Protein AF-X1FNR3-F1 (afdb_monomer_lite)

Foldseek 3Di:
DLVVVLVCCVPVCPPPPDDDDDDPDLLSVVVVLVCCVPVVVVPDFDWDWDWDQDPVGIDIDIGGDPLLSSLDSDLLLSLLVLLVCCLPDPDLPPLVSQLCLLQSLLVNLQVVLCVVCVPPDDPVVSLCVLCVPPDPVLSVLLVCSSVVSNDPPDVVCVVDRDDSVSSNSSSVVSLVSCCVVPVPVSVVSVVSNVVSVD

Structure (mmCIF, N/CA/C/O backbone):
data_AF-X1FNR3-F1
#
_entry.id   AF-X1FNR3-F1
#
loop_
_atom_site.group_PDB
_atom_site.id
_atom_site.type_symbol
_atom_site.label_atom_id
_atom_site.label_alt_id
_atom_site.label_comp_id
_atom_site.label_asym_id
_atom_site.label_entity_id
_atom_site.label_seq_id
_atom_site.pdbx_PDB_ins_code
_atom_site.Cartn_x
_atom_site.Cartn_y
_atom_site.Cartn_z
_atom_site.occupancy
_atom_site.B_iso_or_equiv
_atom_site.auth_seq_id
_atom_site.auth_comp_id
_atom_site.auth_asym_id
_atom_site.auth_atom_id
_atom_site.pdbx_PDB_model_num
ATOM 1 N N . SER A 1 1 ? -9.013 1.818 -23.059 1.00 59.47 1 SER A N 1
ATOM 2 C CA . SER A 1 1 ? -7.710 1.935 -23.753 1.00 59.47 1 SER A CA 1
ATOM 3 C C . SER A 1 1 ? -6.810 0.734 -23.464 1.00 59.47 1 SER A C 1
ATOM 5 O O . SER A 1 1 ? -6.386 0.101 -24.417 1.00 59.47 1 SER A O 1
ATOM 7 N N . HIS A 1 2 ? -6.599 0.345 -22.200 1.00 54.62 2 HIS A N 1
ATOM 8 C CA . HIS A 1 2 ? -5.692 -0.748 -21.794 1.00 54.62 2 HIS A CA 1
ATOM 9 C C . HIS A 1 2 ? -5.973 -2.136 -22.409 1.00 54.62 2 HIS A C 1
ATOM 11 O O . HIS A 1 2 ? -5.047 -2.782 -22.888 1.00 54.62 2 HIS A O 1
ATOM 17 N N . PHE A 1 3 ? -7.238 -2.567 -22.506 1.00 62.72 3 PHE A N 1
ATOM 18 C CA . PHE A 1 3 ? -7.590 -3.863 -23.118 1.00 62.72 3 PHE A CA 1
ATOM 19 C C . PHE A 1 3 ? -7.183 -3.966 -24.598 1.00 62.72 3 PHE A C 1
ATOM 21 O O . PHE A 1 3 ? -6.759 -5.018 -25.064 1.00 62.72 3 PHE A O 1
ATOM 28 N N . LYS A 1 4 ? -7.250 -2.849 -25.337 1.00 70.12 4 LYS A N 1
ATOM 29 C CA . LYS A 1 4 ? -6.842 -2.806 -26.749 1.00 70.12 4 LYS A CA 1
ATOM 30 C C . LYS A 1 4 ? -5.330 -2.967 -26.905 1.00 70.12 4 LYS A C 1
ATOM 32 O O . LYS A 1 4 ? -4.898 -3.603 -27.853 1.00 70.12 4 LYS A O 1
ATOM 37 N N . VAL A 1 5 ? -4.546 -2.421 -25.972 1.00 68.62 5 VAL A N 1
ATOM 38 C CA . VAL A 1 5 ? -3.080 -2.552 -25.977 1.00 68.62 5 VAL A CA 1
ATOM 39 C C . VAL A 1 5 ? -2.670 -3.984 -25.639 1.00 68.62 5 VAL A C 1
ATOM 41 O O . VAL A 1 5 ? -1.835 -4.544 -26.334 1.00 68.62 5 VAL A O 1
ATOM 44 N N . TYR A 1 6 ? -3.308 -4.605 -24.643 1.00 70.12 6 TYR A N 1
ATOM 45 C CA . TYR A 1 6 ? -3.083 -6.015 -24.308 1.00 70.12 6 TYR A CA 1
ATOM 46 C C . TYR A 1 6 ? -3.409 -6.941 -25.492 1.00 70.12 6 TYR A C 1
ATOM 48 O O . TYR A 1 6 ? -2.583 -7.761 -25.885 1.00 70.12 6 TYR A O 1
ATOM 56 N N . ALA A 1 7 ? -4.582 -6.765 -26.112 1.00 73.19 7 ALA A N 1
ATOM 57 C CA . ALA A 1 7 ? -4.976 -7.541 -27.287 1.00 73.19 7 ALA A CA 1
ATOM 58 C C . ALA A 1 7 ? -4.016 -7.322 -28.468 1.00 73.19 7 ALA A C 1
ATOM 60 O O . ALA A 1 7 ? -3.618 -8.282 -29.117 1.00 73.19 7 ALA A O 1
ATOM 61 N N . PHE A 1 8 ? -3.590 -6.078 -28.704 1.00 77.12 8 PHE A N 1
ATOM 62 C CA . PHE A 1 8 ? -2.615 -5.747 -29.742 1.00 77.12 8 PHE A CA 1
ATOM 63 C C . PHE A 1 8 ? -1.258 -6.421 -29.504 1.00 77.12 8 PHE A C 1
ATOM 65 O O . PHE A 1 8 ? -0.710 -7.006 -30.432 1.00 77.12 8 PHE A O 1
ATOM 72 N N . ILE A 1 9 ? -0.740 -6.382 -28.272 1.00 75.38 9 ILE A N 1
ATOM 73 C CA . ILE A 1 9 ? 0.507 -7.058 -27.881 1.00 75.38 9 ILE A CA 1
ATOM 74 C C . ILE A 1 9 ? 0.387 -8.560 -28.157 1.00 75.38 9 ILE A C 1
ATOM 76 O O . ILE A 1 9 ? 1.214 -9.118 -28.871 1.00 75.38 9 ILE A O 1
ATOM 80 N N . ASN A 1 10 ? -0.684 -9.201 -27.686 1.00 73.00 10 ASN A N 1
ATOM 81 C CA . ASN A 1 10 ? -0.875 -10.639 -27.870 1.00 73.00 10 ASN A CA 1
ATOM 82 C C . ASN A 1 10 ? -1.160 -11.056 -29.318 1.00 73.00 10 ASN A C 1
ATOM 84 O O . ASN A 1 10 ? -0.913 -12.205 -29.671 1.00 73.00 10 ASN A O 1
ATOM 88 N N . GLU A 1 11 ? -1.713 -10.184 -30.159 1.00 76.88 11 GLU A N 1
ATOM 89 C CA . GLU A 1 11 ? -1.994 -10.514 -31.560 1.00 76.88 11 GLU A CA 1
ATOM 90 C C . GLU A 1 11 ? -0.790 -10.237 -32.464 1.00 76.88 11 GLU A C 1
ATOM 92 O O . GLU A 1 11 ? -0.471 -11.054 -33.322 1.00 76.88 11 GLU A O 1
ATOM 97 N N . LYS A 1 12 ? -0.120 -9.094 -32.283 1.00 73.62 12 LYS A N 1
ATOM 98 C CA . LYS A 1 12 ? 0.936 -8.625 -33.190 1.00 73.62 12 LYS A CA 1
ATOM 99 C C . LYS A 1 12 ? 2.342 -9.027 -32.778 1.00 73.62 12 LYS A C 1
ATOM 101 O O . LYS A 1 12 ? 3.216 -9.027 -33.634 1.00 73.62 12 LYS A O 1
ATOM 106 N N . LEU A 1 13 ? 2.572 -9.360 -31.507 1.00 72.31 13 LEU A N 1
ATOM 107 C CA . LEU A 1 13 ? 3.915 -9.671 -31.000 1.00 72.31 13 LEU A CA 1
ATOM 108 C C . LEU A 1 13 ? 4.152 -11.172 -30.791 1.00 72.31 13 LEU A C 1
ATOM 110 O O . LEU A 1 13 ? 5.204 -11.548 -30.286 1.00 72.31 13 LEU A O 1
ATOM 114 N N . LYS A 1 14 ? 3.211 -12.035 -31.208 1.00 68.81 14 LYS A N 1
ATOM 115 C CA . LYS A 1 14 ? 3.357 -13.503 -31.150 1.00 68.81 14 LYS A CA 1
ATOM 116 C C . LYS A 1 14 ? 4.547 -14.030 -31.948 1.00 68.81 14 LYS A C 1
ATOM 118 O O . LYS A 1 14 ? 5.172 -14.991 -31.514 1.00 68.81 14 LYS A O 1
ATOM 123 N N . ASP A 1 15 ? 4.849 -13.388 -33.074 1.00 74.81 15 ASP A N 1
ATOM 124 C CA . ASP A 1 15 ? 5.916 -13.803 -33.991 1.00 74.81 15 ASP A CA 1
ATOM 125 C C . ASP A 1 15 ? 7.239 -13.055 -33.738 1.00 74.81 15 ASP A C 1
ATOM 127 O O . ASP A 1 15 ? 8.217 -13.247 -34.458 1.00 74.81 15 ASP A O 1
ATOM 131 N N . CYS A 1 16 ? 7.291 -12.179 -32.729 1.00 78.44 16 CYS A N 1
ATOM 132 C CA . CYS A 1 16 ? 8.505 -11.455 -32.369 1.00 78.44 16 CYS A CA 1
ATOM 133 C C . CYS A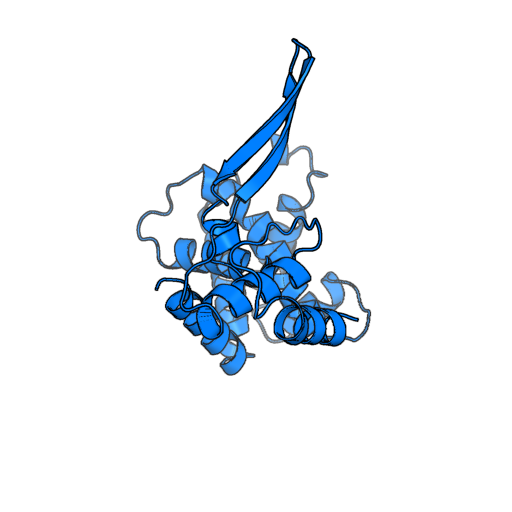 1 16 ? 9.346 -12.267 -31.376 1.00 78.44 16 CYS A C 1
ATOM 135 O O . CYS A 1 16 ? 8.865 -12.645 -30.311 1.00 78.44 16 CYS A O 1
ATOM 137 N N . GLU A 1 17 ? 10.630 -12.463 -31.682 1.00 79.88 17 GLU A N 1
ATOM 138 C CA . GLU A 1 17 ? 11.555 -13.179 -30.791 1.00 79.88 17 GLU A CA 1
ATOM 139 C C . GLU A 1 17 ? 11.924 -12.371 -29.535 1.00 79.88 17 GLU A C 1
ATOM 141 O O . GLU A 1 17 ? 12.128 -12.941 -28.463 1.00 79.88 17 GLU A O 1
ATOM 146 N N . GLN A 1 18 ? 11.992 -11.039 -29.649 1.00 83.44 18 GLN A N 1
ATOM 147 C CA . GLN A 1 18 ? 12.303 -10.134 -28.544 1.00 83.44 18 GLN A CA 1
ATOM 148 C C . GLN A 1 18 ? 11.605 -8.782 -28.734 1.00 83.44 18 GLN A C 1
ATOM 150 O O . GLN A 1 18 ? 11.526 -8.260 -29.845 1.00 83.44 18 GLN A O 1
ATOM 155 N N . PHE A 1 19 ? 11.129 -8.189 -27.639 1.00 85.00 19 PHE A N 1
ATOM 156 C CA . PHE A 1 19 ? 10.548 -6.848 -27.626 1.00 85.00 19 PHE A CA 1
ATOM 157 C C . PHE A 1 19 ? 11.028 -6.056 -26.409 1.00 85.00 19 PHE A C 1
ATOM 159 O O . PHE A 1 19 ? 11.256 -6.609 -25.334 1.00 85.00 19 PHE A O 1
ATOM 166 N N . PHE A 1 20 ? 11.135 -4.739 -26.579 1.00 89.06 20 PHE A N 1
ATOM 167 C CA . PHE A 1 20 ? 11.465 -3.793 -25.517 1.00 89.06 20 PHE A CA 1
ATOM 168 C C . PHE A 1 20 ? 10.323 -2.787 -25.392 1.00 89.06 20 PHE A C 1
ATOM 170 O O . PHE A 1 20 ? 9.961 -2.133 -26.369 1.00 89.06 20 PHE A O 1
ATOM 177 N N . ILE A 1 21 ? 9.741 -2.674 -24.197 1.00 89.06 21 ILE A N 1
ATOM 178 C CA . ILE A 1 21 ? 8.625 -1.765 -23.921 1.00 89.06 21 ILE A CA 1
ATOM 179 C C . ILE A 1 21 ? 9.067 -0.767 -22.858 1.00 89.06 21 ILE A C 1
ATOM 181 O O . ILE A 1 21 ? 9.527 -1.156 -21.787 1.00 89.06 21 ILE A O 1
ATOM 185 N N . THR A 1 22 ? 8.892 0.522 -23.141 1.00 91.50 22 THR A N 1
ATOM 186 C CA . THR A 1 22 ? 9.104 1.601 -22.175 1.00 91.50 22 THR A CA 1
ATOM 187 C C . THR A 1 22 ? 7.761 2.218 -21.798 1.00 91.50 22 THR A C 1
ATOM 189 O O . THR A 1 22 ? 6.894 2.451 -22.639 1.00 91.50 22 THR A O 1
ATOM 192 N N . THR A 1 23 ? 7.552 2.454 -20.505 1.00 90.94 23 THR A N 1
ATOM 193 C CA . THR A 1 23 ? 6.328 3.074 -19.990 1.00 90.94 23 THR A CA 1
ATOM 194 C C . THR A 1 23 ? 6.631 3.853 -18.717 1.00 90.94 23 THR A C 1
ATOM 196 O O . THR A 1 23 ? 7.463 3.442 -17.915 1.00 90.94 23 THR A O 1
ATOM 199 N N . HIS A 1 24 ? 5.932 4.970 -18.531 1.00 89.06 24 HIS A N 1
ATOM 200 C CA . HIS A 1 24 ? 5.859 5.699 -17.259 1.00 89.06 24 HIS A CA 1
ATOM 201 C C . HIS A 1 24 ? 4.517 5.459 -16.543 1.00 89.06 24 HIS A C 1
ATOM 203 O O . HIS A 1 24 ? 4.297 5.956 -15.443 1.00 89.06 24 HIS A O 1
ATOM 209 N N . ASN A 1 25 ? 3.600 4.716 -17.173 1.00 89.62 25 ASN A N 1
ATOM 210 C CA . ASN A 1 25 ? 2.310 4.344 -16.610 1.00 89.62 25 ASN A CA 1
ATOM 211 C C . ASN A 1 25 ? 2.452 3.017 -15.848 1.00 89.62 25 ASN A C 1
ATOM 213 O O . ASN A 1 25 ? 2.714 1.971 -16.453 1.00 89.62 25 ASN A O 1
ATOM 217 N N . PHE A 1 26 ? 2.267 3.080 -14.527 1.00 87.19 26 PHE A N 1
ATOM 218 C CA . PHE A 1 26 ? 2.424 1.942 -13.623 1.00 87.19 26 PHE A CA 1
ATOM 219 C C . PHE A 1 26 ? 1.321 0.883 -13.780 1.00 87.19 26 PHE A C 1
ATOM 221 O O . PHE A 1 26 ? 1.605 -0.310 -13.692 1.00 87.19 26 PHE A O 1
ATOM 228 N N . ASP A 1 27 ? 0.086 1.278 -14.099 1.00 86.25 27 ASP A N 1
ATOM 229 C CA . ASP A 1 27 ? -1.002 0.328 -14.365 1.00 86.25 27 ASP A CA 1
ATOM 230 C C . ASP A 1 27 ? -0.711 -0.489 -15.623 1.00 86.25 27 ASP A C 1
ATOM 232 O O . ASP A 1 27 ? -0.849 -1.712 -15.634 1.00 86.25 27 ASP A O 1
ATOM 236 N N . PHE A 1 28 ? -0.229 0.175 -16.676 1.00 88.56 28 PHE A N 1
ATOM 237 C CA . PHE A 1 28 ? 0.202 -0.520 -17.884 1.00 88.56 28 PHE A CA 1
ATOM 238 C C . PHE A 1 28 ? 1.404 -1.430 -17.612 1.00 88.56 28 PHE A C 1
ATOM 240 O O . PHE A 1 28 ? 1.435 -2.564 -18.081 1.00 88.56 28 PHE A O 1
ATOM 247 N N . PHE A 1 29 ? 2.357 -0.980 -16.795 1.00 89.94 29 PHE A N 1
ATOM 248 C CA . PHE A 1 29 ? 3.471 -1.813 -16.354 1.00 89.94 29 PHE A CA 1
ATOM 249 C C . PHE A 1 29 ? 3.007 -3.073 -15.601 1.00 89.94 29 PHE A C 1
ATOM 251 O O . PHE A 1 29 ? 3.498 -4.166 -15.875 1.00 89.94 29 PHE A O 1
ATOM 258 N N . ASN A 1 30 ? 2.020 -2.962 -14.706 1.00 88.44 30 ASN A N 1
ATOM 259 C CA . ASN A 1 30 ? 1.439 -4.118 -14.020 1.00 88.44 30 ASN A CA 1
ATOM 260 C C . ASN A 1 30 ? 0.801 -5.119 -14.995 1.00 88.44 30 ASN A C 1
ATOM 262 O O . ASN A 1 30 ? 0.981 -6.322 -14.822 1.00 88.44 30 ASN A O 1
ATOM 266 N N . LEU A 1 31 ? 0.135 -4.643 -16.053 1.00 87.75 31 LEU A N 1
ATOM 267 C CA . LEU A 1 31 ? -0.388 -5.521 -17.108 1.00 87.75 31 LEU A CA 1
ATOM 268 C C . LEU A 1 31 ? 0.735 -6.272 -17.838 1.00 87.75 31 LEU A C 1
ATOM 270 O O . LEU A 1 31 ? 0.589 -7.454 -18.137 1.00 87.75 31 LEU A O 1
ATOM 274 N N . LEU A 1 32 ? 1.870 -5.615 -18.097 1.00 88.06 32 LEU A N 1
ATOM 275 C CA . LEU A 1 32 ? 3.046 -6.259 -18.695 1.00 88.06 32 LEU A CA 1
ATOM 276 C C . LEU A 1 32 ? 3.678 -7.297 -17.757 1.00 88.06 32 LEU A C 1
ATOM 278 O O . LEU A 1 32 ? 4.136 -8.341 -18.223 1.00 88.06 32 LEU A O 1
ATOM 282 N N . LYS A 1 33 ? 3.673 -7.053 -16.438 1.00 87.69 33 LYS A N 1
ATOM 283 C CA . LYS A 1 33 ? 4.084 -8.059 -15.445 1.00 87.69 33 LYS A CA 1
ATOM 284 C C . LYS A 1 33 ? 3.195 -9.299 -15.501 1.00 87.69 33 LYS A C 1
ATOM 286 O O . LYS A 1 33 ? 3.712 -10.414 -15.494 1.00 87.69 33 LYS A O 1
ATOM 291 N N . ASP A 1 34 ? 1.882 -9.113 -15.605 1.00 84.94 34 ASP A N 1
ATOM 292 C CA . ASP A 1 34 ? 0.935 -10.224 -15.702 1.00 84.94 34 ASP A CA 1
ATOM 293 C C . ASP A 1 34 ? 1.106 -11.004 -17.014 1.00 84.94 34 ASP A C 1
ATOM 295 O O . ASP A 1 34 ? 1.188 -12.230 -16.978 1.00 84.94 34 ASP A O 1
ATOM 299 N N . LEU A 1 35 ? 1.280 -10.310 -18.145 1.00 83.25 35 LEU A N 1
ATOM 300 C CA . LEU A 1 35 ? 1.641 -10.924 -19.431 1.00 83.25 35 LEU A CA 1
ATOM 301 C C . LEU A 1 35 ? 2.914 -11.773 -19.317 1.00 83.25 35 LEU A C 1
ATOM 303 O O . LEU A 1 35 ? 2.946 -12.929 -19.731 1.00 83.25 35 LEU A O 1
ATOM 307 N N . SER A 1 36 ? 3.969 -11.222 -18.709 1.00 84.00 36 SER A N 1
ATOM 308 C CA . SER A 1 36 ? 5.212 -11.962 -18.470 1.00 84.00 36 SER A CA 1
ATOM 309 C C . SER A 1 36 ? 4.971 -13.237 -17.664 1.00 84.00 36 SER A C 1
ATOM 311 O O . SER A 1 36 ? 5.461 -14.309 -18.029 1.00 84.00 36 SER A O 1
ATOM 313 N N . ARG A 1 37 ? 4.176 -13.137 -16.592 1.00 81.69 37 ARG A N 1
ATOM 314 C CA . ARG A 1 37 ? 3.916 -14.242 -15.669 1.00 81.69 37 ARG A CA 1
ATOM 315 C C . ARG A 1 37 ? 3.079 -15.354 -16.295 1.00 81.69 37 ARG A C 1
ATOM 317 O O . ARG A 1 37 ? 3.438 -16.524 -16.172 1.00 81.69 37 ARG A O 1
ATOM 324 N N . TYR A 1 38 ? 1.974 -15.002 -16.946 1.00 80.94 38 TYR A N 1
ATOM 325 C CA . TYR A 1 38 ? 0.972 -15.967 -17.401 1.00 80.94 38 TYR A CA 1
ATOM 326 C C . TYR A 1 38 ? 1.141 -16.363 -18.868 1.00 80.94 38 TYR A C 1
ATOM 328 O O . TYR A 1 38 ? 1.067 -17.548 -19.187 1.00 80.94 38 TYR A O 1
ATOM 336 N N . ASP A 1 39 ? 1.410 -15.399 -19.747 1.00 78.56 39 ASP A N 1
ATOM 337 C CA . ASP A 1 39 ? 1.462 -15.622 -21.194 1.00 78.56 39 ASP A CA 1
ATOM 338 C C . ASP A 1 39 ? 2.879 -16.001 -21.660 1.00 78.56 39 ASP A C 1
ATOM 340 O O . ASP A 1 39 ? 3.050 -16.889 -22.498 1.00 78.56 39 ASP A O 1
ATOM 344 N N . PHE A 1 40 ? 3.918 -15.405 -21.059 1.00 76.81 40 PHE A N 1
ATOM 345 C CA . PHE A 1 40 ? 5.320 -15.635 -21.439 1.00 76.81 40 PHE A CA 1
ATOM 346 C C . PHE A 1 40 ? 6.105 -16.555 -20.492 1.00 76.81 40 PHE A C 1
ATOM 348 O O . PHE A 1 40 ? 7.327 -16.654 -20.612 1.00 76.81 40 PHE A O 1
ATOM 355 N N . LYS A 1 41 ? 5.433 -17.272 -19.580 1.00 77.62 41 LYS A N 1
ATOM 356 C CA . LYS A 1 41 ? 6.046 -18.262 -18.668 1.00 77.62 41 LYS A CA 1
ATOM 357 C C . LYS A 1 41 ? 7.250 -17.708 -17.881 1.00 77.62 41 LYS A C 1
ATOM 359 O O . LYS A 1 41 ? 8.282 -18.371 -17.788 1.00 77.62 41 LYS A O 1
ATOM 364 N N . ASN A 1 42 ? 7.118 -16.500 -17.331 1.00 75.81 42 ASN A N 1
ATOM 365 C CA . ASN A 1 42 ? 8.149 -15.780 -16.569 1.00 75.81 42 ASN A CA 1
ATOM 366 C C . ASN A 1 42 ? 9.423 -15.420 -17.361 1.00 75.81 42 ASN A C 1
ATOM 368 O O . ASN A 1 42 ? 10.499 -15.322 -16.780 1.00 75.81 42 ASN A O 1
ATOM 372 N N . LYS A 1 43 ? 9.335 -15.208 -18.681 1.00 76.12 43 LYS A N 1
ATOM 373 C CA . LYS A 1 43 ? 10.493 -14.822 -19.516 1.00 76.12 43 LYS A CA 1
ATOM 374 C C . LYS A 1 43 ? 10.765 -13.309 -19.611 1.00 76.12 43 LYS A C 1
ATOM 376 O O . LYS A 1 43 ? 11.575 -12.895 -20.435 1.00 76.12 43 LYS A O 1
ATOM 381 N N . GLY A 1 44 ? 10.094 -12.471 -18.822 1.00 82.25 44 GLY A N 1
ATOM 382 C CA . GLY A 1 44 ? 10.284 -11.016 -18.856 1.00 82.25 44 GLY A CA 1
ATOM 383 C C . GLY A 1 44 ? 11.322 -10.512 -17.854 1.00 82.25 44 GLY A C 1
ATOM 384 O O . GLY A 1 44 ? 11.247 -10.845 -16.674 1.00 82.25 44 GLY A O 1
ATOM 385 N N . ASN A 1 45 ? 12.221 -9.641 -18.319 1.00 89.69 45 ASN A N 1
ATOM 386 C CA . ASN A 1 45 ? 13.117 -8.853 -17.471 1.00 89.69 45 ASN A CA 1
ATOM 387 C C . ASN A 1 45 ? 12.565 -7.432 -17.316 1.00 89.69 45 ASN A C 1
ATOM 389 O O . ASN A 1 45 ? 12.089 -6.840 -18.288 1.00 89.69 45 ASN A O 1
ATOM 393 N N . PHE A 1 46 ? 12.644 -6.876 -16.107 1.00 92.19 46 PHE A N 1
ATOM 394 C CA . PHE A 1 46 ? 12.112 -5.552 -15.795 1.00 92.19 46 PHE A CA 1
ATOM 395 C C . PHE A 1 46 ? 13.212 -4.637 -15.278 1.00 92.19 46 PHE A C 1
ATOM 397 O O . PHE A 1 46 ? 13.999 -5.025 -14.417 1.00 92.19 46 PHE A O 1
ATOM 404 N N . TYR A 1 47 ? 13.205 -3.400 -15.764 1.00 93.75 47 TYR A N 1
ATOM 405 C CA . TYR A 1 47 ? 14.230 -2.409 -15.467 1.00 93.75 47 TYR A CA 1
ATOM 406 C C . TYR A 1 47 ? 13.595 -1.067 -15.112 1.00 93.75 47 TYR A C 1
ATOM 408 O O . TYR A 1 47 ? 12.509 -0.737 -15.598 1.00 93.75 47 TYR A O 1
ATOM 416 N N . LEU A 1 48 ? 14.289 -0.281 -14.292 1.00 93.25 48 LEU A N 1
ATOM 417 C CA . LEU A 1 48 ? 13.932 1.096 -13.976 1.00 93.25 48 LEU A CA 1
ATOM 418 C C . LEU A 1 48 ? 14.929 2.045 -14.642 1.00 93.25 48 LEU A C 1
ATOM 420 O O . LEU A 1 48 ? 16.140 1.919 -14.471 1.00 93.25 48 LEU A O 1
ATOM 424 N N . VAL A 1 49 ? 14.410 3.020 -15.388 1.00 92.81 49 VAL A N 1
ATOM 425 C CA . VAL A 1 49 ? 15.219 4.104 -15.952 1.00 92.81 49 VAL A CA 1
ATOM 426 C C . VAL A 1 49 ? 15.166 5.287 -14.993 1.00 92.81 49 VAL A C 1
ATOM 428 O O . VAL A 1 49 ? 14.095 5.854 -14.772 1.00 92.81 49 VAL A O 1
ATOM 431 N N . LYS A 1 50 ? 16.311 5.668 -14.421 1.00 89.75 50 LYS A N 1
ATOM 432 C CA . LYS A 1 50 ? 16.424 6.814 -13.508 1.00 89.75 50 LYS A CA 1
ATOM 433 C C . LYS A 1 50 ? 17.214 7.938 -14.153 1.00 89.75 50 LYS A C 1
ATOM 435 O O . LYS A 1 50 ? 18.268 7.713 -14.744 1.00 89.75 50 LYS A O 1
ATOM 440 N N . LYS A 1 51 ? 16.734 9.167 -13.967 1.00 89.69 51 LYS A N 1
ATOM 441 C CA . LYS A 1 51 ? 17.509 10.375 -14.244 1.00 89.69 51 LYS A CA 1
ATOM 442 C C . LYS A 1 51 ? 18.287 10.753 -12.987 1.00 89.69 51 LYS A C 1
ATOM 444 O O . LYS A 1 51 ? 17.688 10.950 -11.933 1.00 89.69 51 LYS A O 1
ATOM 449 N N . ILE A 1 52 ? 19.603 10.871 -13.106 1.00 89.00 52 ILE A N 1
ATOM 450 C CA . ILE A 1 52 ? 20.495 11.290 -12.027 1.00 89.00 52 ILE A CA 1
ATOM 451 C C . ILE A 1 52 ? 21.043 12.670 -12.373 1.00 89.00 52 ILE A C 1
ATOM 453 O O . ILE A 1 52 ? 21.566 12.903 -13.463 1.00 89.00 52 ILE A O 1
ATOM 457 N N . LYS A 1 53 ? 20.912 13.591 -11.421 1.00 90.94 53 LYS A N 1
ATOM 458 C CA . LYS A 1 53 ? 21.485 14.930 -11.489 1.00 90.94 53 LYS A CA 1
ATOM 459 C C . LYS A 1 53 ? 22.454 15.093 -10.334 1.00 90.94 53 LYS A C 1
ATOM 461 O O . LYS A 1 53 ? 22.067 14.923 -9.181 1.00 90.94 53 LYS A O 1
ATOM 466 N N . ASN A 1 54 ? 23.701 15.411 -10.642 1.00 87.44 54 ASN A N 1
ATOM 467 C CA . ASN A 1 54 ? 24.727 15.699 -9.650 1.00 87.44 54 ASN A CA 1
ATOM 468 C C . ASN A 1 54 ? 25.472 16.991 -10.019 1.00 87.44 54 ASN A C 1
ATOM 470 O O . ASN A 1 54 ? 25.172 17.639 -11.022 1.00 87.44 54 ASN A O 1
ATOM 474 N N . LEU A 1 55 ? 26.441 17.381 -9.189 1.00 84.25 55 LEU A N 1
ATOM 475 C CA . LEU A 1 55 ? 27.238 18.594 -9.405 1.00 84.25 55 LEU A CA 1
ATOM 476 C C . LEU A 1 55 ? 28.032 18.566 -10.724 1.00 84.25 55 LEU A C 1
ATOM 478 O O . LEU A 1 55 ? 28.418 19.622 -11.214 1.00 84.25 55 LEU A O 1
ATOM 482 N N . THR A 1 56 ? 28.275 17.382 -11.299 1.00 84.50 56 THR A N 1
ATOM 483 C CA . THR A 1 56 ? 29.076 17.198 -12.518 1.00 84.50 56 THR A CA 1
ATOM 484 C C . THR A 1 56 ? 28.241 17.049 -13.792 1.00 84.50 56 THR A C 1
ATOM 486 O O . THR A 1 56 ? 28.815 17.015 -14.879 1.00 84.50 56 THR A O 1
ATOM 489 N N . GLY A 1 57 ? 26.908 16.999 -13.696 1.00 88.44 57 GLY A N 1
ATOM 490 C CA . GLY A 1 57 ? 26.018 16.970 -14.854 1.00 88.44 57 GLY A CA 1
ATOM 491 C C . GLY A 1 57 ? 24.712 16.206 -14.632 1.00 88.44 57 GLY A C 1
ATOM 492 O O . GLY A 1 57 ? 24.308 15.882 -13.515 1.00 88.44 57 GLY A O 1
ATOM 493 N N . GLU A 1 58 ? 24.031 15.926 -15.741 1.00 93.25 58 GLU A N 1
ATOM 494 C CA . GLU A 1 58 ? 22.815 15.115 -15.785 1.00 93.25 58 GLU A CA 1
ATOM 495 C C . GLU A 1 58 ? 23.062 13.883 -16.658 1.00 93.25 58 GLU A C 1
ATOM 497 O O . GLU A 1 58 ? 23.505 14.004 -17.799 1.00 93.25 58 GLU A O 1
ATOM 502 N N . PHE A 1 59 ? 22.755 12.699 -16.136 1.00 91.06 59 PHE A N 1
ATOM 503 C CA . PHE A 1 59 ? 22.834 11.442 -16.877 1.00 91.06 59 PHE A CA 1
ATOM 504 C C . PHE A 1 59 ? 21.644 10.544 -16.535 1.00 91.06 59 PHE A C 1
ATOM 506 O O . PHE A 1 59 ? 20.898 10.802 -15.593 1.00 91.06 59 PHE A O 1
ATOM 513 N N . SER A 1 60 ? 21.424 9.504 -17.336 1.00 92.19 60 SER A N 1
ATOM 514 C CA . SER A 1 60 ? 20.400 8.492 -17.062 1.00 92.19 60 SER A CA 1
ATOM 515 C C . SER A 1 60 ? 21.055 7.132 -16.897 1.00 92.19 60 SER A C 1
ATOM 517 O O . SER A 1 60 ? 22.003 6.817 -17.614 1.00 92.19 60 SER A O 1
ATOM 519 N N . CYS A 1 61 ? 20.550 6.333 -15.965 1.00 91.81 61 CYS A N 1
ATOM 520 C CA . CYS A 1 61 ? 20.960 4.948 -15.792 1.00 91.81 61 CYS A CA 1
ATOM 521 C C . CYS A 1 61 ? 19.758 4.015 -15.935 1.00 91.81 61 CYS A C 1
ATOM 523 O O . CYS A 1 61 ? 18.610 4.398 -15.694 1.00 91.81 61 CYS A O 1
ATOM 525 N N . ILE A 1 62 ? 20.054 2.789 -16.349 1.00 93.50 62 ILE A N 1
ATOM 526 C CA . ILE A 1 62 ? 19.118 1.673 -16.339 1.00 93.50 62 ILE A CA 1
ATOM 527 C C . ILE A 1 62 ? 19.619 0.725 -15.260 1.00 93.50 62 ILE A C 1
ATOM 529 O O . ILE A 1 62 ? 20.783 0.330 -15.279 1.00 93.50 62 ILE A O 1
ATOM 533 N N . GLU A 1 63 ? 18.754 0.395 -14.316 1.00 93.38 63 GLU A N 1
ATOM 534 C CA . GLU A 1 63 ? 19.024 -0.569 -13.252 1.00 93.38 63 GLU A CA 1
ATOM 535 C C . GLU A 1 63 ? 17.929 -1.636 -13.231 1.00 93.38 63 GLU A C 1
ATOM 537 O O . GLU A 1 63 ? 16.850 -1.446 -13.804 1.00 93.38 63 GLU A O 1
ATOM 542 N N . ASP A 1 64 ? 18.201 -2.756 -12.564 1.00 93.75 64 ASP A N 1
ATOM 543 C CA . ASP A 1 64 ? 17.177 -3.762 -12.301 1.00 93.75 64 ASP A CA 1
ATOM 544 C C . ASP A 1 64 ? 16.012 -3.138 -11.534 1.00 93.75 64 ASP A C 1
ATOM 546 O O . ASP A 1 64 ? 16.192 -2.270 -10.673 1.00 93.75 64 ASP A O 1
ATOM 550 N N . LEU A 1 65 ? 14.793 -3.567 -11.861 1.00 91.06 65 LEU A N 1
ATOM 551 C CA . LEU A 1 65 ? 13.610 -3.042 -11.200 1.00 91.06 65 LEU A CA 1
ATOM 552 C C . LEU A 1 65 ? 13.691 -3.318 -9.685 1.00 91.06 65 LEU A C 1
ATOM 554 O O . LEU A 1 65 ? 13.826 -4.477 -9.286 1.00 91.06 65 LEU A O 1
ATOM 558 N N . PRO A 1 66 ? 13.527 -2.294 -8.828 1.00 89.50 66 PRO A N 1
ATOM 559 C CA . PRO A 1 66 ? 13.482 -2.494 -7.388 1.00 89.50 66 PRO A CA 1
ATOM 560 C C . PRO A 1 66 ? 12.455 -3.558 -6.988 1.00 89.50 66 PRO A C 1
ATOM 562 O O . PRO A 1 66 ? 11.303 -3.519 -7.433 1.00 89.50 66 PRO A O 1
ATOM 565 N N . ASN A 1 67 ? 12.841 -4.458 -6.076 1.00 86.44 67 ASN A N 1
ATOM 566 C CA . ASN A 1 67 ? 11.991 -5.563 -5.615 1.00 86.44 67 ASN A CA 1
ATOM 567 C C . ASN A 1 67 ? 10.606 -5.103 -5.147 1.00 86.44 67 ASN A C 1
ATOM 569 O O . ASN A 1 67 ? 9.623 -5.797 -5.374 1.00 86.44 67 ASN A O 1
ATOM 573 N N . VAL A 1 68 ? 10.502 -3.916 -4.544 1.00 86.06 68 VAL A N 1
ATOM 574 C CA . VAL A 1 68 ? 9.222 -3.322 -4.130 1.00 86.06 68 VAL A CA 1
ATOM 575 C C . VAL A 1 68 ? 8.265 -3.143 -5.317 1.00 86.06 68 VAL A C 1
ATOM 577 O O . VAL A 1 68 ? 7.100 -3.522 -5.224 1.00 86.06 68 VAL A O 1
ATOM 580 N N . LEU A 1 69 ? 8.748 -2.621 -6.449 1.00 85.19 69 LEU A N 1
ATOM 581 C CA . LEU A 1 69 ? 7.937 -2.388 -7.653 1.00 85.19 69 LEU A CA 1
ATOM 582 C C . LEU A 1 69 ? 7.621 -3.685 -8.404 1.00 85.19 69 LEU A C 1
ATOM 584 O O . LEU A 1 69 ? 6.605 -3.776 -9.101 1.00 85.19 69 LEU A O 1
ATOM 588 N N . LEU A 1 70 ? 8.481 -4.695 -8.263 1.00 85.12 70 LEU A N 1
ATOM 589 C CA . LEU A 1 70 ? 8.212 -6.033 -8.775 1.00 85.12 70 LEU A CA 1
ATOM 590 C C . LEU A 1 70 ? 7.085 -6.684 -7.964 1.00 85.12 70 LEU A C 1
ATOM 592 O O . LEU A 1 70 ? 6.068 -7.096 -8.527 1.00 85.12 70 LEU A O 1
ATOM 596 N N . LYS A 1 71 ? 7.260 -6.684 -6.638 1.00 84.94 71 LYS A N 1
ATOM 597 C CA . LYS A 1 71 ? 6.447 -7.380 -5.642 1.00 84.94 71 LYS A CA 1
ATOM 598 C C . LYS A 1 71 ? 5.044 -6.799 -5.501 1.00 84.94 71 LYS A C 1
ATOM 600 O O . LYS A 1 71 ? 4.077 -7.551 -5.449 1.00 84.94 71 LYS A O 1
ATOM 605 N N . TYR A 1 72 ? 4.911 -5.478 -5.429 1.00 87.25 72 TYR A N 1
ATOM 606 C CA . TYR A 1 72 ? 3.628 -4.839 -5.143 1.00 87.25 72 TYR A CA 1
ATOM 607 C C . TYR A 1 72 ? 2.994 -4.267 -6.410 1.00 87.25 72 TYR A C 1
ATOM 609 O O . TYR A 1 72 ? 3.634 -3.591 -7.214 1.00 87.25 72 TYR A O 1
ATOM 617 N N . ARG A 1 73 ? 1.701 -4.553 -6.597 1.00 83.62 73 ARG A N 1
ATOM 618 C CA . ARG A 1 73 ? 0.905 -4.044 -7.727 1.00 83.62 73 ARG A CA 1
ATOM 619 C C . ARG A 1 73 ? 0.350 -2.647 -7.499 1.00 83.62 73 ARG A C 1
ATOM 621 O O . ARG A 1 73 ? -0.032 -1.980 -8.448 1.00 83.62 73 ARG A O 1
ATOM 628 N N . SER A 1 74 ? 0.284 -2.204 -6.254 1.00 88.44 74 SER A N 1
ATOM 629 C CA . SER A 1 74 ? -0.168 -0.866 -5.916 1.00 88.44 74 SER A CA 1
ATOM 630 C C . SER A 1 74 ? 0.589 -0.368 -4.700 1.00 88.44 74 SER A C 1
ATOM 632 O O . SER A 1 74 ? 1.041 -1.155 -3.861 1.00 88.44 74 SER A O 1
ATOM 634 N N . GLU A 1 75 ? 0.680 0.949 -4.587 1.00 89.88 75 GLU A N 1
ATOM 635 C CA . GLU A 1 75 ? 1.168 1.586 -3.373 1.00 89.88 75 GLU A CA 1
ATOM 636 C C . GLU A 1 75 ? 0.324 1.187 -2.159 1.00 89.88 75 GLU A C 1
ATOM 638 O O . GLU A 1 75 ? 0.870 0.924 -1.096 1.00 89.88 75 GLU A O 1
ATOM 643 N N . TYR A 1 76 ? -0.990 1.030 -2.329 1.00 93.12 76 TYR A N 1
ATOM 644 C CA . TYR A 1 76 ? -1.887 0.585 -1.267 1.00 93.12 76 TYR A CA 1
ATOM 645 C C . TYR A 1 76 ? -1.451 -0.754 -0.643 1.00 93.12 76 TYR A C 1
ATOM 647 O O . TYR A 1 76 ? -1.361 -0.871 0.580 1.00 93.12 76 TYR A O 1
ATOM 655 N N . ASN A 1 77 ? -1.092 -1.744 -1.471 1.00 92.31 77 ASN A N 1
ATOM 656 C CA . ASN A 1 77 ? -0.571 -3.026 -0.983 1.00 92.31 77 ASN A CA 1
ATOM 657 C C . ASN A 1 77 ? 0.813 -2.884 -0.341 1.00 92.31 77 ASN A C 1
ATOM 659 O O . ASN A 1 77 ? 1.110 -3.577 0.632 1.00 92.31 77 ASN A O 1
ATOM 663 N N . TYR A 1 78 ? 1.660 -2.009 -0.885 1.00 92.81 78 TYR A N 1
ATOM 664 C CA . TYR A 1 78 ? 2.984 -1.764 -0.330 1.00 92.81 78 TYR A CA 1
ATOM 665 C C . TYR A 1 78 ? 2.902 -1.127 1.062 1.00 92.81 78 TYR A C 1
ATOM 667 O O . TYR A 1 78 ? 3.514 -1.642 1.995 1.00 92.81 78 TYR A O 1
ATOM 675 N N . LEU A 1 79 ? 2.090 -0.083 1.241 1.00 94.75 79 LEU A N 1
ATOM 676 C CA . LEU A 1 79 ? 1.898 0.565 2.540 1.00 94.75 79 LEU A CA 1
ATOM 677 C C . LEU A 1 79 ? 1.346 -0.423 3.571 1.00 94.75 79 LEU A C 1
ATOM 679 O O . LEU A 1 79 ? 1.886 -0.515 4.670 1.00 94.75 79 LEU A O 1
ATOM 683 N N . PHE A 1 80 ? 0.350 -1.236 3.197 1.00 95.69 80 PHE A N 1
ATOM 684 C CA . PHE A 1 80 ? -0.141 -2.304 4.071 1.00 95.69 80 PHE A CA 1
ATOM 685 C C . PHE A 1 80 ? 0.973 -3.276 4.479 1.00 95.69 80 PHE A C 1
ATOM 687 O O . PHE A 1 80 ? 1.049 -3.664 5.642 1.00 95.69 80 PHE A O 1
ATOM 694 N N . SER A 1 81 ? 1.864 -3.643 3.550 1.00 93.75 81 SER A N 1
ATOM 695 C CA . SER A 1 81 ? 2.985 -4.537 3.855 1.00 93.75 81 SER A CA 1
ATOM 696 C C . SER A 1 81 ? 3.934 -3.960 4.904 1.00 93.75 81 SER A C 1
ATOM 698 O O . SER A 1 81 ? 4.354 -4.692 5.793 1.00 93.75 81 SER A O 1
ATOM 700 N N . ILE A 1 82 ? 4.221 -2.654 4.845 1.00 92.94 82 ILE A N 1
ATOM 701 C CA . ILE A 1 82 ? 5.074 -1.971 5.823 1.00 92.94 82 ILE A CA 1
ATOM 702 C C . ILE A 1 82 ? 4.414 -2.013 7.204 1.00 92.94 82 ILE A C 1
ATOM 704 O O . ILE A 1 82 ? 5.052 -2.411 8.176 1.00 92.94 82 ILE A O 1
ATOM 708 N N . LEU A 1 83 ? 3.128 -1.654 7.283 1.00 93.94 83 LEU A N 1
ATOM 709 C CA . LEU A 1 83 ? 2.381 -1.657 8.544 1.00 93.94 83 LEU A CA 1
ATOM 710 C C . LEU A 1 83 ? 2.297 -3.066 9.143 1.00 93.94 83 LEU A C 1
ATOM 712 O O . LEU A 1 83 ? 2.506 -3.245 10.339 1.00 93.94 83 LEU A O 1
ATOM 716 N N . LYS A 1 84 ? 2.033 -4.076 8.308 1.00 93.25 84 LYS A N 1
ATOM 717 C CA . LYS A 1 84 ? 1.930 -5.472 8.740 1.00 93.25 84 LYS A CA 1
ATOM 718 C C . LYS A 1 84 ? 3.264 -6.006 9.259 1.00 93.25 84 LYS A C 1
ATOM 720 O O . LYS A 1 84 ? 3.290 -6.591 10.336 1.00 93.25 84 LYS A O 1
ATOM 725 N N . LEU A 1 85 ? 4.359 -5.745 8.540 1.00 90.06 85 LEU A N 1
ATOM 726 C CA . LEU A 1 85 ? 5.712 -6.107 8.971 1.00 90.06 85 LEU A CA 1
ATOM 727 C C . LEU A 1 85 ? 6.085 -5.442 10.296 1.00 90.06 85 LEU A C 1
ATOM 729 O O . LEU A 1 85 ? 6.686 -6.089 11.146 1.00 90.06 85 LEU A O 1
ATOM 733 N N . PHE A 1 86 ? 5.717 -4.175 10.486 1.00 90.12 86 PHE A N 1
ATOM 734 C CA . PHE A 1 86 ? 5.978 -3.473 11.737 1.00 90.12 86 PHE A CA 1
ATOM 735 C C . PHE A 1 86 ? 5.241 -4.109 12.925 1.00 90.12 86 PHE A C 1
ATOM 737 O O . PHE A 1 86 ? 5.857 -4.365 13.956 1.00 90.12 86 PHE A O 1
ATOM 744 N N . ILE A 1 87 ? 3.948 -4.417 12.771 1.00 89.12 87 ILE A N 1
ATOM 745 C CA . ILE A 1 87 ? 3.147 -5.052 13.830 1.00 89.12 87 ILE A CA 1
ATOM 746 C C . ILE A 1 87 ? 3.639 -6.465 14.163 1.00 89.12 87 ILE A C 1
ATOM 748 O O . ILE A 1 87 ? 3.617 -6.864 15.324 1.00 89.12 87 ILE A O 1
ATOM 752 N N . GLU A 1 88 ? 4.092 -7.220 13.162 1.00 88.44 88 GLU A N 1
ATOM 753 C CA . GLU A 1 88 ? 4.591 -8.590 13.342 1.00 88.44 88 GLU A CA 1
ATOM 754 C C . GLU A 1 88 ? 6.055 -8.651 13.806 1.00 88.44 88 GLU A C 1
ATOM 756 O O . GLU A 1 88 ? 6.527 -9.715 14.211 1.00 88.44 88 GLU A O 1
ATOM 761 N N . SER A 1 89 ? 6.784 -7.533 13.761 1.00 85.12 89 SER A N 1
ATOM 762 C CA . SER A 1 89 ? 8.171 -7.479 14.213 1.00 85.12 89 SER A CA 1
ATOM 763 C C . SER A 1 89 ? 8.256 -7.527 15.738 1.00 85.12 89 SER A C 1
ATOM 765 O O . SER A 1 89 ? 7.669 -6.706 16.445 1.00 85.12 89 SER A O 1
ATOM 767 N N . ASN A 1 90 ? 9.075 -8.449 16.250 1.00 78.62 90 ASN A N 1
ATOM 768 C CA . ASN A 1 90 ? 9.479 -8.453 17.660 1.00 78.62 90 ASN A CA 1
ATOM 769 C C . ASN A 1 90 ? 10.435 -7.297 17.984 1.00 78.62 90 ASN A C 1
ATOM 771 O O . ASN A 1 90 ? 10.529 -6.879 19.135 1.00 78.62 90 ASN A O 1
ATOM 775 N N . ASP A 1 91 ? 11.151 -6.797 16.975 1.00 77.88 91 ASP A N 1
ATOM 776 C CA . ASP A 1 91 ? 12.050 -5.660 17.106 1.00 77.88 91 ASP A CA 1
ATOM 777 C C . ASP A 1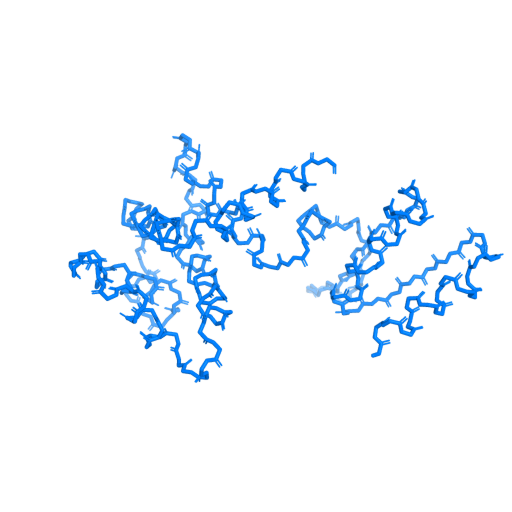 91 ? 11.384 -4.400 16.546 1.00 77.88 91 ASP A C 1
ATOM 779 O O . ASP A 1 91 ? 11.277 -4.205 15.331 1.00 77.88 91 ASP A O 1
ATOM 783 N N . LYS A 1 92 ? 10.923 -3.546 17.459 1.00 73.06 92 LYS A N 1
ATOM 784 C CA . LYS A 1 92 ? 10.317 -2.245 17.148 1.00 73.06 92 LYS A CA 1
ATOM 785 C C . LYS A 1 92 ? 11.306 -1.094 17.316 1.00 73.06 92 LYS A C 1
ATOM 787 O O . LYS A 1 92 ? 10.905 0.060 17.269 1.00 73.06 92 LYS A O 1
ATOM 792 N N . SER A 1 93 ? 12.594 -1.391 17.501 1.00 68.12 93 SER A N 1
ATOM 793 C CA . SER A 1 93 ? 13.639 -0.387 17.724 1.00 68.12 93 SER A CA 1
ATOM 794 C C . SER A 1 93 ? 14.195 0.228 16.437 1.00 68.12 93 SER A C 1
ATOM 796 O O . SER A 1 93 ? 15.052 1.108 16.499 1.00 68.12 93 SER A O 1
ATOM 798 N N . ASN A 1 94 ? 13.705 -0.184 15.259 1.00 76.38 94 ASN A N 1
ATOM 799 C CA . ASN A 1 94 ? 14.097 0.433 13.994 1.00 76.38 94 ASN A CA 1
ATOM 800 C C . ASN A 1 94 ? 13.530 1.860 13.885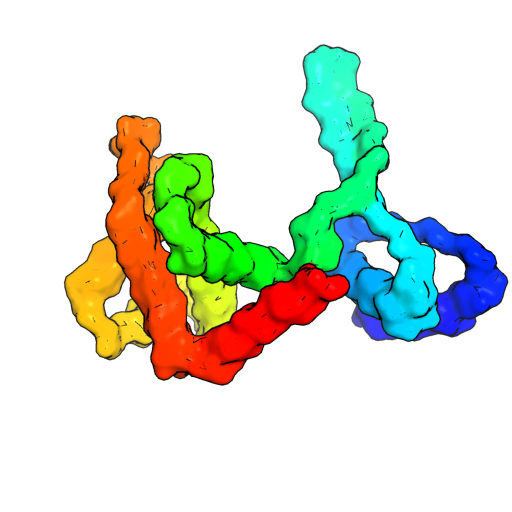 1.00 76.38 94 ASN A C 1
ATOM 802 O O . ASN A 1 94 ? 12.424 2.083 13.388 1.00 76.38 94 ASN A O 1
ATOM 806 N N . PHE A 1 95 ? 14.324 2.825 14.345 1.00 68.25 95 PHE A N 1
ATOM 807 C CA . PHE A 1 95 ? 13.981 4.245 14.382 1.00 68.25 95 PHE A CA 1
ATOM 808 C C . PHE A 1 95 ? 13.659 4.843 13.007 1.00 68.25 95 PHE A C 1
ATOM 810 O O . PHE A 1 95 ? 12.781 5.700 12.918 1.00 68.25 95 PHE A O 1
ATOM 817 N N . GLU A 1 96 ? 14.315 4.390 11.934 1.00 73.75 96 GLU A N 1
ATOM 818 C CA . GLU A 1 96 ? 14.026 4.881 10.580 1.00 73.75 96 GLU A CA 1
ATOM 819 C C . GLU A 1 96 ? 12.615 4.486 10.144 1.00 73.75 96 GLU A C 1
ATOM 821 O O . GLU A 1 96 ? 11.863 5.309 9.625 1.00 73.75 96 GLU A O 1
ATOM 826 N N . LEU A 1 97 ? 12.224 3.236 10.408 1.00 76.31 97 LEU A N 1
ATOM 827 C CA . LEU A 1 97 ? 10.879 2.766 10.106 1.00 76.31 97 LEU A CA 1
ATOM 828 C C . LEU A 1 97 ? 9.838 3.508 10.952 1.00 76.31 97 LEU A C 1
ATOM 830 O O . LEU A 1 97 ? 8.841 3.976 10.408 1.00 76.31 97 LEU A O 1
ATOM 834 N N . LEU A 1 98 ? 10.095 3.668 12.252 1.00 77.69 98 LEU A N 1
ATOM 835 C CA . LEU A 1 98 ? 9.209 4.369 13.186 1.00 77.69 98 LEU A CA 1
ATOM 836 C C . LEU A 1 98 ? 8.886 5.795 12.742 1.00 77.69 98 LEU A C 1
ATOM 838 O O . LEU A 1 98 ? 7.734 6.215 12.816 1.00 77.69 98 LEU A O 1
ATOM 842 N N . TYR A 1 99 ? 9.885 6.519 12.240 1.00 78.44 99 TYR A N 1
ATOM 843 C CA . TYR A 1 99 ? 9.701 7.881 11.748 1.00 78.44 99 TYR A CA 1
ATOM 844 C C . TYR A 1 99 ? 8.794 7.946 10.509 1.00 78.44 99 TYR A C 1
ATOM 846 O O . TYR A 1 99 ? 8.057 8.911 10.319 1.00 78.44 99 TYR A O 1
ATOM 854 N N . LEU A 1 100 ? 8.800 6.903 9.677 1.00 83.81 100 LEU A N 1
ATOM 855 C CA . LEU A 1 100 ? 7.984 6.839 8.463 1.00 83.81 100 LEU A CA 1
ATOM 856 C C . LEU A 1 100 ? 6.546 6.374 8.731 1.00 83.81 100 LEU A C 1
ATOM 858 O O . LEU A 1 100 ? 5.644 6.683 7.947 1.00 83.81 100 LEU A O 1
ATOM 862 N N . LEU A 1 101 ? 6.310 5.630 9.815 1.00 88.31 101 LEU A N 1
ATOM 863 C CA . LEU A 1 101 ? 5.027 4.975 10.081 1.00 88.31 101 LEU A CA 1
ATOM 864 C C . LEU A 1 101 ? 3.817 5.913 10.143 1.00 88.31 101 LEU A C 1
ATOM 866 O O . LEU A 1 101 ? 2.804 5.535 9.551 1.00 88.31 101 LEU A O 1
ATOM 870 N N . PRO A 1 102 ? 3.860 7.105 10.773 1.00 87.62 102 PRO A N 1
ATOM 871 C CA . PRO A 1 102 ? 2.700 7.997 10.800 1.00 87.62 102 PRO A CA 1
ATOM 872 C C . PRO A 1 102 ? 2.221 8.397 9.399 1.00 87.62 102 PRO A C 1
ATOM 874 O O . PRO A 1 102 ? 1.023 8.378 9.107 1.00 87.62 102 PRO A O 1
ATOM 877 N N . ASN A 1 103 ? 3.159 8.672 8.492 1.00 86.88 103 ASN A N 1
ATOM 878 C CA . ASN A 1 103 ? 2.846 8.974 7.099 1.00 86.88 103 ASN A CA 1
ATOM 879 C C . ASN A 1 103 ? 2.330 7.722 6.364 1.00 86.88 103 ASN A C 1
ATOM 881 O O . ASN A 1 103 ? 1.311 7.767 5.672 1.00 86.88 103 ASN A O 1
ATOM 885 N N . VAL A 1 104 ? 2.972 6.567 6.570 1.00 92.00 104 VAL A N 1
ATOM 886 C CA . VAL A 1 104 ? 2.539 5.294 5.967 1.00 92.00 104 VAL A CA 1
ATOM 887 C C . VAL A 1 104 ? 1.106 4.941 6.383 1.00 92.00 104 VAL A C 1
ATOM 889 O O . VAL A 1 104 ? 0.283 4.633 5.516 1.00 92.00 104 VAL A O 1
ATOM 892 N N . VAL A 1 105 ? 0.776 5.019 7.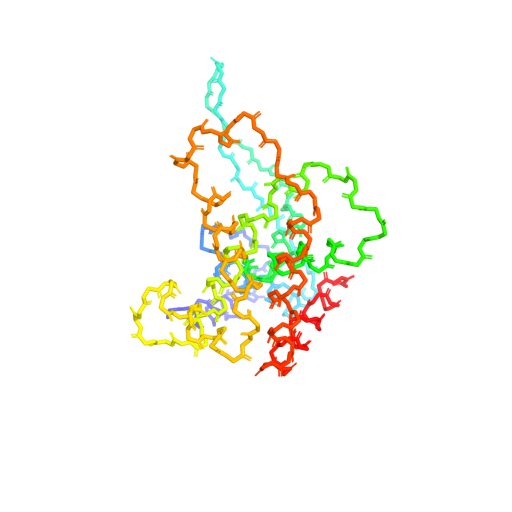678 1.00 92.81 105 VAL A N 1
ATOM 893 C CA . VAL A 1 105 ? -0.571 4.709 8.179 1.00 92.81 105 VAL A CA 1
ATOM 894 C C . VAL A 1 105 ? -1.594 5.735 7.705 1.00 92.81 105 VAL A C 1
ATOM 896 O O . VAL A 1 105 ? -2.690 5.329 7.316 1.00 92.81 105 VAL A O 1
ATOM 899 N N . ARG A 1 106 ? -1.241 7.032 7.630 1.00 91.81 106 ARG A N 1
ATOM 900 C CA . ARG A 1 106 ? -2.117 8.068 7.056 1.00 91.81 106 ARG A CA 1
ATOM 901 C C . ARG A 1 106 ? -2.504 7.714 5.630 1.00 91.81 106 ARG A C 1
ATOM 903 O O . ARG A 1 106 ? -3.690 7.585 5.339 1.00 91.81 106 ARG A O 1
ATOM 910 N N . ARG A 1 107 ? -1.514 7.515 4.757 1.00 93.19 107 ARG A N 1
ATOM 911 C CA . ARG A 1 107 ? -1.739 7.271 3.325 1.00 93.19 107 ARG A CA 1
ATOM 912 C C . ARG A 1 107 ? -2.489 5.965 3.081 1.00 93.19 107 ARG A C 1
ATOM 914 O O . ARG A 1 107 ? -3.391 5.922 2.245 1.00 93.19 107 ARG A O 1
ATOM 921 N N . PHE A 1 108 ? -2.168 4.914 3.837 1.00 95.94 108 PHE A N 1
ATOM 922 C CA . PHE A 1 108 ? -2.900 3.649 3.775 1.00 95.94 108 PHE A CA 1
ATOM 923 C C . PHE A 1 108 ? -4.366 3.822 4.188 1.00 95.94 108 PHE A C 1
ATOM 925 O O . PHE A 1 108 ? -5.270 3.389 3.468 1.00 95.94 108 PHE A O 1
ATOM 932 N N . PHE A 1 109 ? -4.608 4.462 5.334 1.00 95.12 109 PHE A N 1
ATOM 933 C CA . PHE A 1 109 ? -5.953 4.629 5.871 1.00 95.12 109 PHE A CA 1
ATOM 934 C C . PHE A 1 109 ? -6.798 5.552 4.993 1.00 95.12 109 PHE A C 1
ATOM 936 O O . PHE A 1 109 ? -7.968 5.274 4.744 1.00 95.12 109 PHE A O 1
ATOM 943 N N . GLU A 1 110 ? -6.196 6.607 4.454 1.00 93.62 110 GLU A N 1
ATOM 944 C CA . GLU A 1 110 ? -6.826 7.500 3.494 1.00 93.62 110 GLU A CA 1
ATOM 945 C C . GLU A 1 110 ? -7.263 6.753 2.231 1.00 93.62 110 GLU A C 1
ATOM 947 O O . GLU A 1 110 ? -8.442 6.806 1.874 1.00 93.62 110 GLU A O 1
ATOM 952 N N . ALA A 1 111 ? -6.364 5.983 1.610 1.00 94.75 111 ALA A N 1
ATOM 953 C CA . ALA A 1 111 ? -6.693 5.164 0.445 1.00 94.75 111 ALA A CA 1
ATOM 954 C C . ALA A 1 111 ? -7.833 4.172 0.737 1.00 94.75 111 ALA A C 1
ATOM 956 O O . ALA A 1 111 ? -8.790 4.081 -0.036 1.00 94.75 111 ALA A O 1
ATOM 957 N N . TYR A 1 112 ? -7.777 3.481 1.882 1.00 96.88 112 TYR A N 1
ATOM 958 C CA . TYR A 1 112 ? -8.844 2.581 2.323 1.00 96.88 112 TYR A CA 1
ATOM 959 C C . TYR A 1 112 ? -10.190 3.310 2.457 1.00 96.88 112 TYR A C 1
ATOM 961 O O . TYR A 1 112 ? -11.197 2.862 1.910 1.00 96.88 112 TYR A O 1
ATOM 969 N N . LEU A 1 113 ? -10.218 4.460 3.136 1.00 95.69 113 LEU A N 1
ATOM 970 C CA . LEU A 1 113 ? -11.443 5.230 3.345 1.00 95.69 113 LEU A CA 1
ATOM 971 C C . LEU A 1 113 ? -12.012 5.801 2.045 1.00 95.69 113 LEU A C 1
ATOM 973 O O . LEU A 1 113 ? -13.233 5.865 1.907 1.00 95.69 113 LEU A O 1
ATOM 977 N N . PHE A 1 114 ? -11.168 6.210 1.096 1.00 94.12 114 PHE A N 1
ATOM 978 C CA . PHE A 1 114 ? -11.627 6.677 -0.214 1.00 94.12 114 PHE A CA 1
ATOM 979 C C . PHE A 1 114 ? -12.311 5.576 -1.018 1.00 94.12 114 PHE A C 1
ATOM 981 O O . PHE A 1 114 ? -13.336 5.839 -1.646 1.00 94.12 114 PHE A O 1
ATOM 988 N N . ILE A 1 115 ? -11.787 4.351 -0.954 1.00 93.75 115 ILE A N 1
ATOM 989 C CA . ILE A 1 115 ? -12.420 3.185 -1.577 1.00 93.75 115 ILE A CA 1
ATOM 990 C C . ILE A 1 115 ? -13.718 2.828 -0.839 1.00 93.75 115 ILE A C 1
ATOM 992 O O . ILE A 1 115 ? -14.750 2.611 -1.471 1.00 93.75 115 ILE A O 1
ATOM 996 N N . LYS A 1 116 ? -13.690 2.803 0.500 1.00 95.50 116 LYS A N 1
ATOM 997 C CA . LYS A 1 116 ? -14.833 2.403 1.335 1.00 95.50 116 LYS A CA 1
ATOM 998 C C . LYS A 1 116 ? -16.005 3.382 1.256 1.00 95.50 116 LYS A C 1
ATOM 1000 O O . LYS A 1 116 ? -17.161 2.966 1.276 1.00 95.50 116 LYS A O 1
ATOM 1005 N N . TYR A 1 117 ? -15.710 4.676 1.177 1.00 95.75 117 TYR A N 1
ATOM 1006 C CA . TYR A 1 117 ? -16.694 5.750 1.111 1.00 95.75 117 TYR A CA 1
ATOM 1007 C C . TYR A 1 117 ? -16.464 6.580 -0.155 1.00 95.75 117 TYR A C 1
ATOM 1009 O O . TYR A 1 117 ? -15.844 7.640 -0.082 1.00 95.75 117 TYR A O 1
ATOM 1017 N N . PRO A 1 118 ? -16.988 6.180 -1.322 1.00 93.62 118 PRO A N 1
ATOM 1018 C CA . PRO A 1 118 ? -16.832 6.931 -2.569 1.00 93.62 118 PRO A CA 1
ATOM 1019 C C . PRO A 1 118 ? -17.781 8.149 -2.645 1.00 93.62 118 PRO A C 1
ATOM 1021 O O . PRO A 1 118 ? -18.370 8.437 -3.680 1.00 93.62 118 PRO A O 1
ATOM 1024 N N . ASP A 1 119 ? -17.962 8.871 -1.535 1.00 93.62 119 ASP A N 1
ATOM 1025 C CA . ASP A 1 119 ? -18.938 9.959 -1.372 1.00 93.62 119 ASP A CA 1
ATOM 1026 C C . ASP A 1 119 ? -18.355 11.370 -1.585 1.00 93.62 119 ASP A C 1
ATOM 1028 O O . ASP A 1 119 ? -19.000 12.367 -1.265 1.00 93.62 119 ASP A O 1
ATOM 1032 N N . GLY A 1 120 ? -17.114 11.470 -2.076 1.00 91.12 120 GLY A N 1
ATOM 1033 C CA . GLY A 1 120 ? -16.433 12.744 -2.351 1.00 91.12 120 GLY A CA 1
ATOM 1034 C C . GLY A 1 120 ? -16.052 13.578 -1.117 1.00 91.12 120 GLY A C 1
ATOM 1035 O O . GLY A 1 120 ? -15.460 14.645 -1.265 1.00 91.12 120 GLY A O 1
ATOM 1036 N N . LYS A 1 121 ? -16.355 13.120 0.107 1.00 92.19 121 LYS A N 1
ATOM 1037 C CA . LYS A 1 121 ? -15.979 13.843 1.335 1.00 92.19 121 LYS A CA 1
ATOM 1038 C C . LYS A 1 121 ? -14.469 13.806 1.581 1.00 92.19 121 LYS A C 1
ATOM 1040 O O . LYS A 1 121 ? -13.768 12.952 1.047 1.00 92.19 121 LYS A O 1
ATOM 1045 N N . LYS A 1 122 ? -13.974 14.712 2.429 1.00 89.56 122 LYS A N 1
ATOM 1046 C CA . LYS A 1 122 ? -12.568 14.753 2.871 1.00 89.56 122 LYS A CA 1
ATOM 1047 C C . LYS A 1 122 ? -12.241 13.631 3.864 1.00 89.56 122 LYS A C 1
ATOM 1049 O O . LYS A 1 122 ? -13.147 13.112 4.524 1.00 89.56 122 LYS A O 1
ATOM 1054 N N . PHE A 1 123 ? -10.949 13.326 4.005 1.00 88.31 123 PHE A N 1
ATOM 1055 C CA . PHE A 1 123 ? -10.421 12.322 4.933 1.00 88.31 123 PHE A CA 1
ATOM 1056 C C . PHE A 1 123 ? -11.006 12.452 6.347 1.00 88.31 123 PHE A C 1
ATOM 1058 O O . PHE A 1 123 ? -11.606 11.496 6.828 1.00 88.31 123 PHE A O 1
ATOM 1065 N N . ASP A 1 124 ? -10.947 13.634 6.971 1.00 86.88 124 ASP A N 1
ATOM 1066 C CA . ASP A 1 124 ? -11.370 13.822 8.372 1.00 86.88 124 ASP A CA 1
ATOM 1067 C C . ASP A 1 124 ? -12.811 13.390 8.630 1.00 86.88 124 ASP A C 1
ATOM 1069 O O . ASP A 1 124 ? -13.134 12.816 9.671 1.00 86.88 124 ASP A O 1
ATOM 1073 N N . ILE A 1 125 ? -13.700 13.662 7.672 1.00 89.69 125 ILE A N 1
ATOM 1074 C CA . ILE A 1 125 ? -15.118 13.322 7.786 1.00 89.69 125 ILE A CA 1
ATOM 1075 C C . ILE A 1 125 ? -15.298 11.810 7.651 1.00 89.69 125 ILE A C 1
ATOM 1077 O O . ILE A 1 125 ? -16.037 11.209 8.434 1.00 89.69 125 ILE A O 1
ATOM 1081 N N . LYS A 1 126 ? -14.601 11.178 6.700 1.00 92.62 126 LYS A N 1
ATOM 1082 C CA . LYS A 1 126 ? -14.635 9.720 6.527 1.00 92.62 126 LYS A CA 1
ATOM 1083 C C . LYS A 1 126 ? -14.043 9.009 7.740 1.00 92.62 126 LYS A C 1
ATOM 1085 O O . LYS A 1 126 ? -14.670 8.094 8.260 1.00 92.62 126 LYS A O 1
ATOM 1090 N N . ALA A 1 127 ? -12.900 9.470 8.240 1.00 91.06 127 ALA A N 1
ATOM 1091 C CA . ALA A 1 127 ? -12.220 8.901 9.395 1.00 91.06 127 ALA A CA 1
ATOM 1092 C C . ALA A 1 127 ? -13.077 9.024 10.662 1.00 91.06 127 ALA A C 1
ATOM 1094 O O . ALA A 1 127 ? -13.292 8.041 11.371 1.00 91.06 127 ALA A O 1
ATOM 1095 N N . LYS A 1 128 ? -13.680 10.198 10.906 1.00 89.31 128 LYS A N 1
ATOM 1096 C CA . LYS A 1 128 ? -14.632 10.385 12.013 1.00 89.31 128 LYS A CA 1
ATOM 1097 C C . LYS A 1 128 ? -15.846 9.467 11.897 1.00 89.31 128 LYS A C 1
ATOM 1099 O O . LYS A 1 128 ? -16.300 8.973 12.929 1.00 89.31 128 LYS A O 1
ATOM 1104 N N . THR A 1 129 ? -16.344 9.251 10.679 1.00 91.38 129 THR A N 1
ATOM 1105 C CA . THR A 1 129 ? -17.480 8.364 10.390 1.00 91.38 129 THR A CA 1
ATOM 1106 C C . THR A 1 129 ? -17.119 6.899 10.624 1.00 91.38 129 THR A C 1
ATOM 1108 O O . THR A 1 129 ? -17.859 6.183 11.294 1.00 91.38 129 THR A O 1
ATOM 1111 N N . PHE A 1 130 ? -15.965 6.462 10.122 1.00 93.12 130 PHE A N 1
ATOM 1112 C CA . PHE A 1 130 ? -15.471 5.097 10.269 1.00 93.12 130 PHE A CA 1
ATOM 1113 C C . PHE A 1 130 ? -15.207 4.753 11.739 1.00 93.12 130 PHE A C 1
ATOM 1115 O O . PHE A 1 130 ? -15.630 3.707 12.221 1.00 93.12 130 PHE A O 1
ATOM 1122 N N . LEU A 1 131 ? -14.604 5.679 12.486 1.00 90.88 131 LEU A N 1
ATOM 1123 C CA . LEU A 1 131 ? -14.258 5.536 13.903 1.00 90.88 131 LEU A CA 1
ATOM 1124 C C . LEU A 1 131 ? -15.379 6.017 14.847 1.00 90.88 131 LEU A C 1
ATOM 1126 O O . LEU A 1 131 ? -15.112 6.492 15.947 1.00 90.88 131 LEU A O 1
ATOM 1130 N N . LYS A 1 132 ? -16.646 6.054 14.421 1.00 86.56 132 LYS A N 1
ATOM 1131 C CA . LYS A 1 132 ? -17.727 6.615 15.260 1.00 86.56 132 LYS A CA 1
ATOM 1132 C C . LYS A 1 132 ? -18.043 5.758 16.499 1.00 86.56 132 LYS A C 1
ATOM 1134 O O . LYS A 1 132 ? -18.273 6.322 17.559 1.00 86.56 132 LYS A O 1
ATOM 1139 N N . ASP A 1 133 ? -17.978 4.433 16.365 1.00 84.31 133 ASP A N 1
ATOM 1140 C CA . ASP A 1 133 ? -18.340 3.467 17.420 1.00 84.31 133 ASP A CA 1
ATOM 1141 C C . ASP A 1 133 ? -17.122 2.952 18.212 1.00 84.31 133 ASP A C 1
ATOM 1143 O O . ASP A 1 133 ? -17.212 1.962 18.929 1.00 84.31 133 ASP A O 1
ATOM 1147 N N . THR A 1 134 ? -15.957 3.582 18.046 1.00 83.94 134 THR A N 1
ATOM 1148 C CA . THR A 1 134 ? -14.721 3.224 18.757 1.00 83.94 134 THR A CA 1
ATOM 1149 C C . THR A 1 134 ? -14.523 4.121 19.980 1.00 83.94 134 THR A C 1
ATOM 1151 O O . THR A 1 134 ? -15.085 5.215 20.044 1.00 83.94 134 THR A O 1
ATOM 1154 N N . ASN A 1 135 ? -13.673 3.715 20.929 1.00 77.31 135 ASN A N 1
ATOM 1155 C CA . ASN A 1 135 ? -13.363 4.525 22.112 1.00 77.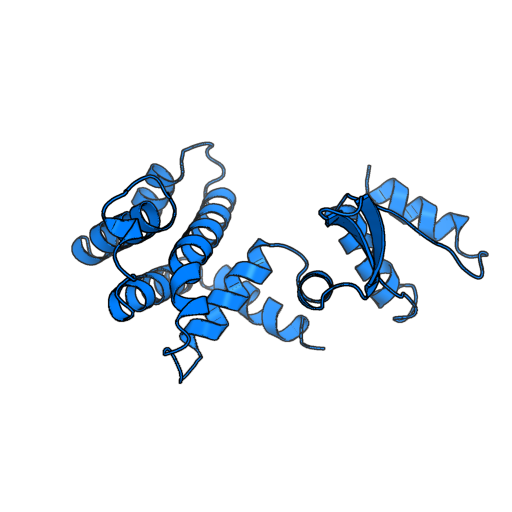31 135 ASN A CA 1
ATOM 1156 C C . ASN A 1 135 ? -12.913 5.957 21.727 1.00 77.31 135 ASN A C 1
ATOM 1158 O O . ASN A 1 135 ? -11.982 6.138 20.937 1.00 77.31 135 ASN A O 1
ATOM 1162 N N . ILE A 1 136 ? -13.590 6.970 22.287 1.00 67.44 136 ILE A N 1
ATOM 1163 C CA . ILE A 1 136 ? -13.422 8.396 21.953 1.00 67.44 136 ILE A CA 1
ATOM 1164 C C . ILE A 1 136 ? -11.995 8.884 22.238 1.00 67.44 136 ILE A C 1
ATOM 1166 O O . ILE A 1 136 ? -11.446 9.630 21.425 1.00 67.44 136 ILE A O 1
ATOM 1170 N N . SER A 1 137 ? -11.390 8.443 23.348 1.00 69.12 137 SER A N 1
ATOM 1171 C CA . SER A 1 137 ? -10.039 8.861 23.753 1.00 69.12 137 SER A CA 1
ATOM 1172 C C . SER A 1 137 ? -8.986 8.386 22.744 1.00 69.12 137 SER A C 1
ATOM 1174 O O . SER A 1 137 ? -8.199 9.179 22.228 1.00 69.12 137 SER A O 1
ATOM 1176 N N . ASN A 1 138 ? -9.057 7.109 22.353 1.00 70.62 138 ASN A N 1
ATOM 1177 C CA . ASN A 1 138 ? -8.139 6.521 21.374 1.00 70.62 138 ASN A CA 1
ATOM 1178 C C . ASN A 1 138 ? -8.301 7.181 19.999 1.00 70.62 138 ASN A C 1
ATOM 1180 O O . ASN A 1 138 ? -7.318 7.533 19.357 1.00 70.62 138 ASN A O 1
ATOM 1184 N N . LYS A 1 139 ? -9.542 7.437 19.568 1.00 75.50 139 LYS A N 1
ATOM 1185 C CA . LYS A 1 139 ? -9.831 8.083 18.281 1.00 75.50 139 LYS A CA 1
ATOM 1186 C C . LYS A 1 139 ? -9.186 9.463 18.144 1.00 75.50 139 LYS A C 1
ATOM 1188 O O . LYS A 1 139 ? -8.622 9.760 17.094 1.00 75.50 139 LYS A O 1
ATOM 1193 N N . GLN A 1 140 ? -9.339 10.329 19.147 1.00 73.12 140 GLN A N 1
ATOM 1194 C CA . GLN A 1 140 ? -8.851 11.708 19.061 1.00 73.12 140 GLN A CA 1
ATOM 1195 C C . GLN A 1 140 ? -7.326 11.756 19.049 1.00 73.12 140 GLN A C 1
ATOM 1197 O O . GLN A 1 140 ? -6.762 12.432 18.193 1.00 73.12 140 GLN A O 1
ATOM 1202 N N . ASN A 1 141 ? -6.678 10.988 19.926 1.00 73.69 141 ASN A N 1
ATOM 1203 C CA . ASN A 1 141 ? -5.220 10.934 19.999 1.00 73.69 141 ASN A CA 1
ATOM 1204 C C . ASN A 1 141 ? -4.612 10.358 18.717 1.00 73.69 141 ASN A C 1
ATOM 1206 O O . ASN A 1 141 ? -3.651 10.911 18.200 1.00 73.69 141 ASN A O 1
ATOM 1210 N N . ILE A 1 142 ? -5.212 9.310 18.151 1.00 77.00 142 ILE A N 1
ATOM 1211 C CA . ILE A 1 142 ? -4.693 8.655 16.945 1.00 77.00 142 ILE A CA 1
ATOM 1212 C C . ILE A 1 142 ? -4.883 9.524 15.707 1.00 77.00 142 ILE A C 1
ATOM 1214 O O . ILE A 1 142 ? -3.952 9.676 14.925 1.00 77.00 142 ILE A O 1
ATOM 1218 N N . LEU A 1 143 ? -6.062 10.128 15.518 1.00 78.81 143 LEU A N 1
ATOM 1219 C CA . LEU A 1 143 ? -6.262 11.033 14.384 1.00 78.81 143 LEU A CA 1
ATOM 1220 C C . LEU A 1 143 ? -5.350 12.251 14.482 1.00 78.81 143 LEU A C 1
ATOM 1222 O O . LEU A 1 143 ? -4.793 12.644 13.467 1.00 78.81 143 LEU A O 1
ATOM 1226 N N . LYS A 1 144 ? -5.170 12.797 15.688 1.00 79.00 144 LYS A N 1
ATOM 1227 C CA . LYS A 1 144 ? -4.255 13.909 15.938 1.00 79.00 144 LYS A CA 1
ATOM 1228 C C . LYS A 1 144 ? -2.809 13.517 15.630 1.00 79.00 144 LYS A C 1
ATOM 1230 O O . LYS A 1 144 ? -2.180 14.200 14.840 1.00 79.00 144 LYS A O 1
ATOM 1235 N N . LEU A 1 145 ? -2.332 12.381 16.142 1.00 78.62 145 LEU A N 1
ATOM 1236 C CA . LEU A 1 145 ? -0.990 11.863 15.864 1.00 78.62 145 LEU A CA 1
ATOM 1237 C C . LEU A 1 145 ? -0.763 11.667 14.361 1.00 78.62 145 LEU A C 1
ATOM 1239 O O . LEU A 1 145 ? 0.230 12.127 13.808 1.00 78.62 145 LEU A O 1
ATOM 1243 N N . ILE A 1 146 ? -1.694 11.010 13.672 1.00 77.25 146 ILE A N 1
ATOM 1244 C CA . ILE A 1 146 ? -1.562 10.763 12.235 1.00 77.25 146 ILE A CA 1
ATOM 1245 C C . ILE A 1 146 ? -1.531 12.089 11.463 1.00 77.25 146 ILE A C 1
ATOM 1247 O O . ILE A 1 146 ? -0.753 12.217 10.525 1.00 77.25 146 ILE A O 1
ATOM 1251 N N . ASP A 1 147 ? -2.355 13.070 11.829 1.00 77.31 147 ASP A N 1
ATOM 1252 C CA . ASP A 1 147 ? -2.387 14.380 11.170 1.00 77.31 147 ASP A CA 1
ATOM 1253 C C . ASP A 1 147 ? -1.108 15.191 11.448 1.00 77.31 147 ASP A C 1
ATOM 1255 O O . ASP A 1 147 ? -0.463 15.655 10.513 1.00 77.31 147 ASP A O 1
ATOM 1259 N N . GLU A 1 148 ? -0.680 15.268 12.711 1.00 72.44 148 GLU A N 1
ATOM 1260 C CA . GLU A 1 148 ? 0.490 16.035 13.162 1.00 72.44 148 GLU A CA 1
ATOM 1261 C C . GLU A 1 148 ? 1.811 15.515 12.597 1.00 72.44 148 GLU A C 1
ATOM 1263 O O . GLU A 1 148 ? 2.678 16.310 12.250 1.00 72.44 148 GLU A O 1
ATOM 1268 N N . TYR A 1 149 ? 1.975 14.194 12.487 1.00 66.75 149 TYR A N 1
ATOM 1269 C CA . TYR A 1 149 ? 3.207 13.595 11.967 1.00 66.75 149 TYR A CA 1
ATOM 1270 C C . TYR A 1 149 ? 3.173 13.335 10.453 1.00 66.75 149 TYR A C 1
ATOM 1272 O O . TYR A 1 149 ? 4.200 12.975 9.879 1.00 66.75 149 TYR A O 1
ATOM 1280 N N . SER A 1 150 ? 2.021 13.493 9.787 1.00 61.41 150 SER A N 1
ATOM 1281 C CA . SER A 1 150 ? 1.942 13.433 8.316 1.00 61.41 150 SER A CA 1
ATOM 1282 C C . SER A 1 150 ? 2.004 14.808 7.652 1.00 61.41 150 SER A C 1
ATOM 1284 O O . SER A 1 150 ? 2.454 14.901 6.509 1.00 61.41 150 SER A O 1
ATOM 1286 N N . HIS A 1 151 ? 1.608 15.870 8.357 1.00 63.12 151 HIS A N 1
ATOM 1287 C CA . HIS A 1 151 ? 1.809 17.247 7.928 1.00 63.12 151 HIS A CA 1
ATOM 1288 C C . HIS A 1 151 ? 3.108 17.796 8.531 1.00 63.12 151 HIS A C 1
ATOM 1290 O O . HIS A 1 151 ? 3.180 18.069 9.723 1.00 63.12 151 HIS A O 1
ATOM 1296 N N . GLU A 1 152 ? 4.123 18.044 7.695 1.00 54.03 152 GLU A N 1
ATOM 1297 C CA . GLU A 1 152 ? 5.384 18.723 8.068 1.00 54.03 152 GLU A CA 1
ATOM 1298 C C . GLU A 1 152 ? 5.193 20.185 8.559 1.00 54.03 152 GLU A C 1
ATOM 1300 O O . GLU A 1 152 ? 6.143 20.960 8.628 1.00 54.03 152 GLU A O 1
ATOM 1305 N N . GLU A 1 153 ? 3.968 20.604 8.884 1.00 48.81 153 GLU A N 1
ATOM 1306 C CA . GLU A 1 153 ? 3.602 21.992 9.179 1.00 48.81 153 GLU A CA 1
ATOM 1307 C C . GLU A 1 153 ? 3.750 22.375 10.658 1.00 48.81 153 GLU A C 1
ATOM 1309 O O . GLU A 1 153 ? 3.581 23.550 10.987 1.00 48.81 153 GLU A O 1
ATOM 1314 N N . ASN A 1 154 ? 4.087 21.438 11.557 1.00 53.62 154 ASN A N 1
ATOM 1315 C CA . ASN A 1 154 ? 4.256 21.743 12.980 1.00 53.62 154 ASN A CA 1
ATOM 1316 C C . ASN A 1 154 ? 5.749 21.796 13.401 1.00 53.62 154 ASN A C 1
ATOM 1318 O O . ASN A 1 154 ? 6.348 20.758 13.706 1.00 53.62 154 ASN A O 1
ATOM 1322 N N . PRO A 1 155 ? 6.379 22.990 13.447 1.00 53.19 155 PRO A N 1
ATOM 1323 C CA . PRO A 1 155 ? 7.819 23.158 13.690 1.00 53.19 155 PRO A CA 1
ATOM 1324 C C . PRO A 1 155 ? 8.291 22.750 15.098 1.00 53.19 155 PRO A C 1
ATOM 1326 O O . PRO A 1 155 ? 9.491 22.624 15.328 1.00 53.19 155 PRO A O 1
ATOM 1329 N N . GLU A 1 156 ? 7.387 22.508 16.052 1.00 52.25 156 GLU A N 1
ATOM 1330 C CA . GLU A 1 156 ? 7.761 21.950 17.363 1.00 52.25 156 GLU A CA 1
ATOM 1331 C C . GLU A 1 156 ? 8.113 20.452 17.287 1.00 52.25 156 GLU A C 1
ATOM 1333 O O . GLU A 1 156 ? 8.919 19.958 18.081 1.00 52.25 156 GLU A O 1
ATOM 1338 N N . HIS A 1 157 ? 7.571 19.729 16.300 1.00 52.94 157 HIS A N 1
ATOM 1339 C CA . HIS A 1 157 ? 7.815 18.296 16.105 1.00 52.94 157 HIS A CA 1
ATOM 1340 C C . HIS A 1 157 ? 8.999 18.009 15.177 1.00 52.94 157 HIS A C 1
ATOM 1342 O O . HIS A 1 157 ? 9.549 16.913 15.222 1.00 52.94 157 HIS A O 1
ATOM 1348 N N . SER A 1 158 ? 9.504 19.002 14.434 1.00 54.22 158 SER A N 1
ATOM 1349 C CA . SER A 1 158 ? 10.799 18.877 13.747 1.00 54.22 158 SER A CA 1
ATOM 1350 C C . SER A 1 158 ? 11.981 18.758 14.725 1.00 54.22 158 SER A C 1
ATOM 1352 O O . SER A 1 158 ? 13.110 18.525 14.301 1.00 54.22 158 SER A O 1
ATOM 1354 N N . GLN A 1 159 ? 11.738 18.940 16.030 1.00 53.62 159 GLN A N 1
ATOM 1355 C CA . GLN A 1 159 ? 12.737 18.863 17.097 1.00 53.62 159 GLN A CA 1
ATOM 1356 C C . GLN A 1 159 ? 12.612 17.601 17.972 1.00 53.62 159 GLN A C 1
ATOM 1358 O O . GLN A 1 159 ? 13.462 17.392 18.839 1.00 53.62 159 GLN A O 1
ATOM 1363 N N . LYS A 1 160 ? 11.573 16.766 17.793 1.00 60.72 160 LYS A N 1
ATOM 1364 C CA . LYS A 1 160 ? 11.293 15.606 18.663 1.00 60.72 160 LYS A CA 1
ATOM 1365 C C . LYS A 1 160 ? 10.891 14.371 17.861 1.00 60.72 160 LYS A C 1
ATOM 1367 O O . LYS A 1 160 ? 10.024 14.436 16.997 1.00 60.72 160 LYS A O 1
ATOM 1372 N N . PHE A 1 161 ? 11.482 13.228 18.200 1.00 63.28 161 PHE A N 1
ATOM 1373 C CA . PHE A 1 161 ? 11.063 11.942 17.647 1.00 63.28 161 PHE A CA 1
ATOM 1374 C C . PHE A 1 161 ? 9.644 11.584 18.120 1.00 63.28 161 PHE A C 1
ATOM 1376 O O . PHE A 1 161 ? 9.309 11.884 19.270 1.00 63.28 161 PHE A O 1
ATOM 1383 N N . PRO A 1 162 ? 8.812 10.961 17.264 1.00 66.94 162 PRO A N 1
ATOM 1384 C CA . PRO A 1 162 ? 7.539 10.405 17.700 1.00 66.94 162 PRO A CA 1
ATOM 1385 C C . PRO A 1 162 ? 7.748 9.363 18.800 1.00 66.94 162 PRO A C 1
ATOM 1387 O O . PRO A 1 162 ? 8.705 8.586 18.753 1.00 66.94 162 PRO A O 1
ATOM 1390 N N . ASP A 1 163 ? 6.844 9.342 19.780 1.00 77.12 163 ASP A N 1
ATOM 1391 C CA . ASP A 1 163 ? 6.842 8.293 20.792 1.00 77.12 163 ASP A CA 1
ATOM 1392 C C . ASP A 1 163 ? 6.483 6.955 20.130 1.00 77.12 163 ASP A C 1
ATOM 1394 O O . ASP A 1 163 ? 5.455 6.814 19.461 1.00 77.12 163 ASP A O 1
ATOM 1398 N N . ILE A 1 164 ? 7.362 5.969 20.303 1.00 77.62 164 ILE A N 1
ATOM 1399 C CA . ILE A 1 164 ? 7.248 4.643 19.684 1.00 77.62 164 ILE A CA 1
ATOM 1400 C C . ILE A 1 164 ? 5.925 3.980 20.060 1.00 77.62 164 ILE A C 1
ATOM 1402 O O . ILE A 1 164 ? 5.264 3.391 19.206 1.00 77.62 164 ILE A O 1
ATOM 1406 N N . MET A 1 165 ? 5.531 4.093 21.328 1.00 81.62 165 MET A N 1
ATOM 1407 C CA . MET A 1 165 ? 4.334 3.456 21.852 1.00 81.62 165 MET A CA 1
ATOM 1408 C C . MET A 1 165 ? 3.080 4.121 21.285 1.00 81.62 165 MET A C 1
ATOM 1410 O O . MET A 1 165 ? 2.109 3.436 20.973 1.00 81.62 165 MET A O 1
ATOM 1414 N N . GLU A 1 166 ? 3.092 5.439 21.090 1.00 83.12 166 GLU A N 1
ATOM 1415 C CA . GLU A 1 166 ? 1.970 6.143 20.466 1.00 83.12 166 GLU A CA 1
ATOM 1416 C C . GLU A 1 166 ? 1.799 5.777 18.984 1.00 83.12 166 GLU A C 1
ATOM 1418 O O . GLU A 1 166 ? 0.678 5.504 18.546 1.00 83.12 166 GLU A O 1
ATOM 1423 N N . VAL A 1 167 ? 2.898 5.713 18.223 1.00 84.19 167 VAL A N 1
ATOM 1424 C CA . VAL A 1 167 ? 2.874 5.297 16.809 1.00 84.19 167 VAL A CA 1
ATOM 1425 C C . VAL A 1 167 ? 2.409 3.854 16.679 1.00 84.19 167 VAL A C 1
ATOM 1427 O O . VAL A 1 167 ? 1.560 3.548 15.841 1.00 84.19 167 VAL A O 1
ATOM 1430 N N . GLU A 1 168 ? 2.925 2.968 17.527 1.00 87.31 168 GLU A N 1
ATOM 1431 C CA . GLU A 1 168 ? 2.508 1.575 17.553 1.00 87.31 168 GLU A CA 1
ATOM 1432 C C . GLU A 1 168 ? 1.014 1.442 17.842 1.00 87.31 168 GLU A C 1
ATOM 1434 O O . GLU A 1 168 ? 0.296 0.794 17.080 1.00 87.31 168 GLU A O 1
ATOM 1439 N N . ASN A 1 169 ? 0.528 2.118 18.883 1.00 87.81 169 ASN A N 1
ATOM 1440 C CA . ASN A 1 169 ? -0.886 2.117 19.238 1.00 87.81 169 ASN A CA 1
ATOM 1441 C C . ASN A 1 169 ? -1.760 2.642 18.093 1.00 87.81 169 ASN A C 1
ATOM 1443 O O . ASN A 1 169 ? -2.827 2.086 17.834 1.00 87.81 169 ASN A O 1
ATOM 1447 N N . ALA A 1 170 ? -1.314 3.681 17.381 1.00 88.94 170 ALA A N 1
ATOM 1448 C CA . ALA A 1 170 ? -2.025 4.216 16.226 1.00 88.94 170 ALA A CA 1
ATOM 1449 C C . ALA A 1 170 ? -2.119 3.199 15.080 1.00 88.94 170 ALA A C 1
ATOM 1451 O O . ALA A 1 170 ? -3.204 2.999 14.528 1.00 88.94 170 ALA A O 1
ATOM 1452 N N . VAL A 1 171 ? -1.012 2.534 14.735 1.00 91.81 171 VAL A N 1
ATOM 1453 C CA . VAL A 1 171 ? -0.994 1.518 13.673 1.00 91.81 171 VAL A CA 1
ATOM 1454 C C . VAL A 1 171 ? -1.871 0.324 14.049 1.00 91.81 171 VAL A C 1
ATOM 1456 O O . VAL A 1 171 ? -2.739 -0.050 13.256 1.00 91.81 171 VAL A O 1
ATOM 1459 N N . SER A 1 172 ? -1.689 -0.235 15.250 1.00 92.06 172 SER A N 1
ATOM 1460 C CA . SER A 1 172 ? -2.464 -1.382 15.741 1.00 92.06 172 SER A CA 1
ATOM 1461 C C . SER A 1 172 ? -3.953 -1.075 15.733 1.00 92.06 172 SER A C 1
ATOM 1463 O O . SER A 1 172 ? -4.720 -1.778 15.083 1.00 92.06 172 SER A O 1
ATOM 1465 N N . PHE A 1 173 ? -4.358 0.041 16.339 1.00 92.44 173 PHE A N 1
ATOM 1466 C CA . PHE A 1 173 ? -5.763 0.423 16.428 1.00 92.44 173 PHE A CA 1
ATOM 1467 C C . PHE A 1 173 ? -6.427 0.583 15.057 1.00 92.44 173 PHE A C 1
ATOM 1469 O O . PHE A 1 173 ? -7.561 0.139 14.869 1.00 92.44 173 PHE A O 1
ATOM 1476 N N . ILE A 1 174 ? -5.755 1.215 14.086 1.00 94.06 174 ILE A N 1
ATOM 1477 C CA . ILE A 1 174 ? -6.317 1.379 12.739 1.00 94.06 174 ILE A CA 1
ATOM 1478 C C . ILE A 1 174 ? -6.474 0.022 12.050 1.00 94.06 174 ILE A C 1
ATOM 1480 O O . ILE A 1 174 ? -7.531 -0.240 11.475 1.00 94.06 174 ILE A O 1
ATOM 1484 N N . LEU A 1 175 ? -5.458 -0.842 12.113 1.00 95.44 175 LEU A N 1
ATOM 1485 C CA . LEU A 1 175 ? -5.519 -2.161 11.485 1.00 95.44 175 LEU A CA 1
ATOM 1486 C C . LEU A 1 175 ? -6.557 -3.073 12.147 1.00 95.44 175 LEU A C 1
ATOM 1488 O O . LEU A 1 175 ? -7.345 -3.685 11.429 1.00 95.44 175 LEU A O 1
ATOM 1492 N N . GLU A 1 176 ? -6.611 -3.109 13.478 1.00 94.38 176 GLU A N 1
ATOM 1493 C CA . GLU A 1 176 ? -7.607 -3.860 14.251 1.00 94.38 176 GLU A CA 1
ATOM 1494 C C . GLU A 1 176 ? -9.022 -3.363 13.946 1.00 94.38 176 GLU A C 1
ATOM 1496 O O . GLU A 1 176 ? -9.906 -4.157 13.636 1.00 94.38 176 GLU A O 1
ATOM 1501 N N . THR A 1 177 ? -9.239 -2.043 13.904 1.00 94.69 177 THR A N 1
ATOM 1502 C CA . THR A 1 177 ? -10.560 -1.491 13.564 1.00 94.69 177 THR A CA 1
ATOM 1503 C C . THR A 1 177 ? -10.979 -1.861 12.136 1.00 94.69 177 THR A C 1
ATOM 1505 O O . THR A 1 177 ? -12.164 -2.084 11.871 1.00 94.69 177 THR A O 1
ATOM 1508 N N . ILE A 1 178 ? -10.035 -1.916 11.188 1.00 95.94 178 ILE A N 1
ATOM 1509 C CA . ILE A 1 178 ? -10.312 -2.388 9.824 1.00 95.94 178 ILE A CA 1
ATOM 1510 C C . ILE A 1 178 ? -10.643 -3.881 9.831 1.00 95.94 178 ILE A C 1
ATOM 1512 O O . ILE A 1 178 ? -11.613 -4.269 9.189 1.00 95.94 178 ILE A O 1
ATOM 1516 N N . GLU A 1 179 ? -9.902 -4.708 10.566 1.00 96.44 179 GLU A N 1
ATOM 1517 C CA . GLU A 1 179 ? -10.180 -6.142 10.681 1.00 96.44 179 GLU A CA 1
ATOM 1518 C C . GLU A 1 179 ? -11.557 -6.424 11.305 1.00 96.44 179 GLU A C 1
ATOM 1520 O O . GLU A 1 179 ? -12.298 -7.278 10.815 1.00 96.44 179 GLU A O 1
ATOM 1525 N N . GLU A 1 180 ? -11.938 -5.671 12.336 1.00 95.25 180 GLU A N 1
ATOM 1526 C CA . GLU A 1 180 ? -13.234 -5.797 13.005 1.00 95.25 180 GLU A CA 1
ATOM 1527 C C . GLU A 1 180 ? -14.404 -5.367 12.110 1.00 95.25 180 GLU A C 1
ATOM 1529 O O . GLU A 1 180 ? -15.429 -6.050 12.050 1.00 95.25 180 GLU A O 1
ATOM 1534 N N . LYS A 1 181 ? -14.273 -4.230 11.411 1.00 95.50 181 LYS A N 1
ATOM 1535 C CA . LYS A 1 181 ? -15.367 -3.645 10.611 1.00 95.50 181 LYS A CA 1
ATOM 1536 C C . LYS A 1 181 ? -15.419 -4.141 9.167 1.00 95.50 181 LYS A C 1
ATOM 1538 O O . LYS A 1 181 ? -16.461 -4.008 8.526 1.00 95.50 181 LYS A O 1
ATOM 1543 N N . ASP A 1 182 ? -14.312 -4.656 8.640 1.00 96.00 182 ASP A N 1
ATOM 1544 C CA . ASP A 1 182 ? -14.156 -5.092 7.248 1.00 96.00 182 ASP A CA 1
ATOM 1545 C C . ASP A 1 182 ? -13.214 -6.302 7.130 1.00 96.00 182 ASP A C 1
ATOM 1547 O O . ASP A 1 182 ? -12.165 -6.290 6.476 1.00 96.00 182 ASP A O 1
ATOM 1551 N N . LYS A 1 183 ? -13.613 -7.382 7.804 1.00 96.88 183 LYS A N 1
ATOM 1552 C CA . LYS A 1 183 ? -12.834 -8.618 7.911 1.00 96.88 183 LYS A CA 1
ATOM 1553 C C . LYS A 1 183 ? -12.472 -9.236 6.561 1.00 96.88 183 LYS A C 1
ATOM 1555 O O . LYS A 1 183 ? -11.370 -9.760 6.402 1.00 96.88 183 LYS A O 1
ATOM 1560 N N . GLU A 1 184 ? -13.388 -9.203 5.594 1.00 97.38 184 GLU A N 1
ATOM 1561 C CA . GLU A 1 184 ? -13.149 -9.765 4.260 1.00 97.38 184 GLU A CA 1
ATOM 1562 C C . GLU A 1 184 ? -12.036 -9.005 3.534 1.00 97.38 184 GLU A C 1
ATOM 1564 O O . GLU A 1 184 ? -11.100 -9.626 3.022 1.00 97.38 184 GLU A O 1
ATOM 1569 N N . HIS A 1 185 ? -12.081 -7.669 3.561 1.00 96.44 185 HIS A N 1
ATOM 1570 C CA . HIS A 1 185 ? -11.045 -6.835 2.958 1.00 96.44 185 HIS A CA 1
ATOM 1571 C C . HIS A 1 185 ? -9.694 -6.999 3.661 1.00 96.44 185 HIS A C 1
ATOM 1573 O O . HIS A 1 185 ? -8.670 -7.179 3.000 1.00 96.44 185 HIS A O 1
ATOM 1579 N N . TYR A 1 186 ? -9.676 -7.013 4.999 1.00 96.88 186 TYR A N 1
ATOM 1580 C CA . TYR A 1 186 ? -8.444 -7.231 5.765 1.00 96.88 186 TYR A CA 1
ATOM 1581 C C . TYR A 1 186 ? -7.804 -8.596 5.464 1.00 96.88 186 TYR A C 1
ATOM 1583 O O . TYR A 1 186 ? -6.587 -8.704 5.276 1.00 96.88 186 TYR A O 1
ATOM 1591 N N . LYS A 1 187 ? -8.616 -9.651 5.340 1.00 96.50 187 LYS A N 1
ATOM 1592 C CA . LYS A 1 187 ? -8.128 -10.981 4.959 1.00 96.50 187 LYS A CA 1
ATOM 1593 C C . LYS A 1 187 ? -7.530 -10.979 3.550 1.00 96.50 187 LYS A C 1
ATOM 1595 O O . LYS A 1 187 ? -6.435 -11.511 3.364 1.00 96.50 187 LYS A O 1
ATOM 1600 N N . ALA A 1 188 ? -8.194 -10.342 2.584 1.00 95.31 188 ALA A N 1
ATOM 1601 C CA . ALA A 1 188 ? -7.681 -10.209 1.221 1.00 95.31 188 ALA A CA 1
ATOM 1602 C C . ALA A 1 188 ? -6.347 -9.438 1.177 1.00 95.31 188 ALA A C 1
ATOM 1604 O O . ALA A 1 188 ? -5.425 -9.821 0.451 1.00 95.31 188 ALA A O 1
ATOM 1605 N N . LEU A 1 189 ? -6.198 -8.395 2.003 1.00 95.00 189 LEU A N 1
ATOM 1606 C CA . LEU A 1 189 ? -4.929 -7.687 2.182 1.00 95.00 189 LEU A CA 1
ATOM 1607 C C . LEU A 1 189 ? -3.824 -8.628 2.680 1.00 95.00 189 LEU A C 1
ATOM 1609 O O . LEU A 1 189 ? -2.745 -8.671 2.084 1.00 95.00 189 LEU A O 1
ATOM 1613 N N . CYS A 1 190 ? -4.095 -9.435 3.706 1.00 94.62 190 CYS A N 1
ATOM 1614 C CA . CYS A 1 190 ? -3.140 -10.417 4.227 1.00 94.62 190 CYS A CA 1
ATOM 1615 C C . CYS A 1 190 ? -2.763 -11.484 3.185 1.00 94.62 190 CYS A C 1
ATOM 1617 O O . CYS A 1 190 ? -1.590 -11.833 3.041 1.00 94.62 190 CYS A O 1
ATOM 1619 N N . GLU A 1 191 ? -3.735 -11.994 2.428 1.00 92.81 191 GLU A N 1
ATOM 1620 C CA . GLU A 1 191 ? -3.499 -12.952 1.340 1.00 92.81 191 GLU A CA 1
ATOM 1621 C C . GLU A 1 191 ? -2.644 -12.343 0.219 1.00 92.81 191 GLU A C 1
ATOM 1623 O O . GLU A 1 191 ? -1.755 -13.013 -0.314 1.00 92.81 191 GLU A O 1
ATOM 1628 N N . SER A 1 192 ? -2.830 -11.052 -0.083 1.00 88.56 192 SER A N 1
ATOM 1629 C CA . SER A 1 192 ? -2.023 -10.349 -1.087 1.00 88.56 192 SER A CA 1
ATOM 1630 C C . SER A 1 192 ? -0.527 -10.342 -0.747 1.00 88.56 192 SER A C 1
ATOM 1632 O O . SER A 1 192 ? 0.302 -10.446 -1.648 1.00 88.56 192 SER A O 1
ATOM 1634 N N . LEU A 1 193 ? -0.156 -10.309 0.539 1.00 88.31 193 LEU A N 1
ATOM 1635 C CA . LEU A 1 193 ? 1.249 -10.353 0.962 1.00 88.31 193 LEU A CA 1
ATOM 1636 C C . LEU A 1 193 ? 1.886 -11.735 0.750 1.00 88.31 193 LEU A C 1
ATOM 1638 O O . LEU A 1 193 ? 3.061 -11.825 0.381 1.00 88.31 193 LEU A O 1
ATOM 1642 N N . LYS A 1 194 ? 1.107 -12.809 0.926 1.00 81.06 194 LYS A N 1
ATOM 1643 C CA . LYS A 1 194 ? 1.561 -14.195 0.714 1.00 81.06 194 LYS A CA 1
ATOM 1644 C C . LYS A 1 194 ? 1.827 -14.471 -0.764 1.00 81.06 194 LYS A C 1
ATOM 1646 O O . LYS A 1 194 ? 2.879 -14.995 -1.112 1.00 81.06 194 LYS A O 1
ATOM 1651 N N . ASN A 1 195 ? 0.916 -14.037 -1.634 1.00 64.50 195 ASN A N 1
ATOM 1652 C CA . ASN A 1 195 ? 1.015 -14.242 -3.085 1.00 64.50 195 ASN A CA 1
ATOM 1653 C C . ASN A 1 195 ? 2.180 -13.484 -3.741 1.00 64.50 195 ASN A C 1
ATOM 1655 O O . ASN A 1 195 ? 2.612 -13.846 -4.833 1.00 64.50 195 ASN A O 1
ATOM 1659 N N . ASN A 1 196 ? 2.678 -12.448 -3.070 1.00 57.31 196 ASN A N 1
ATOM 1660 C CA . ASN A 1 196 ? 3.785 -11.613 -3.516 1.00 57.31 196 ASN A CA 1
ATOM 1661 C C . ASN A 1 196 ? 5.161 -12.127 -3.035 1.00 57.31 196 ASN A C 1
ATOM 1663 O O . ASN A 1 196 ? 6.176 -11.480 -3.273 1.00 57.31 196 ASN A O 1
ATOM 1667 N N . SER A 1 197 ? 5.214 -13.246 -2.307 1.00 48.50 197 SER A N 1
ATOM 1668 C CA . SER A 1 197 ? 6.463 -13.829 -1.783 1.00 48.50 197 SER A CA 1
ATOM 1669 C C . SER A 1 197 ? 6.941 -15.058 -2.577 1.00 48.50 197 SER A C 1
ATOM 1671 O O . SER A 1 197 ? 7.903 -15.696 -2.160 1.00 48.50 197 SER A O 1
ATOM 1673 N N . ASN A 1 198 ? 6.286 -15.347 -3.712 1.00 33.25 198 ASN A N 1
ATOM 1674 C CA . ASN A 1 198 ? 6.610 -16.411 -4.671 1.00 33.25 198 ASN A CA 1
ATOM 1675 C C . ASN A 1 198 ? 6.982 -15.832 -6.035 1.00 33.25 198 ASN A C 1
ATOM 1677 O O . ASN A 1 198 ? 6.159 -15.042 -6.562 1.00 33.25 198 ASN A O 1
#

pLDDT: mean 83.24, std 12.09, range [33.25, 97.38]

Sequence (198 aa):
SHFKVYAFINEKLKDCEQFFITTHNFDFFNLLKDLSRYDFKNKGNFYLVKKIKNLTGEFSCIEDLPNVLLKYRSEYNYLFSILKLFIESNDKSNFELLYLLPNVVRRFFEAYLFIKYPDGKKFDIKAKTFLKDTNISNKQNILKLIDEYSHEENPEHSQKFPDIMEVENAVSFILETIEEKDKEHYKALCESLKNNSN

Radius of gyration: 20.69 Å; chains: 1; bounding box: 48×41×58 Å

InterPro domains:
  IPR026866 Protein CR006, P-loop domain [PF13166] (3-161)

Organism: NCBI:txid412755

Secondary structure (DSSP, 8-state):
-HHHHHHHHHHHSTT-S------S-HHHHHHHHHIIIIISTT----EEEEEEEETTEEEEEEEEPPHHHHH-SSHHHHHHHHHHHHHH-S----HHHHHHHHHHHHHHHHHHHHHH--S---HHHHHHHHTTTS-HHHHHHHHHHHHHHHSTT-TTGGGSPPPHHHHHHHHHHHHHHHHHH-HHHHHHHHHHHHHTT-

=== Feature glossary ===
The record interleaves many kinds of information about one protein. Here is each kind framed as the question it answers.

Q: What does the local fold look like, residue by residue?
A: A 3Di character summarizes, for each residue, the relative orientation of the Cα frame of its nearest spatial neighbor. Because it encodes fold topology rather than chemistry, 3Di alignments detect remote structural similarity that sequence alignment misses.

Q: Which residues are in helices, strands, or loops?
A: Secondary structure is the local, repeating backbone conformation. DSSP classifies it into eight states by reading the hydrogen-bond network: three helix types (H, G, I), two β types (E, B), two non-regular types (T, S), and unstructured coil (-).

Q: How big and how compact is the whole molecule?
A: Three whole-structure scalars: the radius of gyration (RMS distance of Cα from centroid, in Å), the count of Cα–Cα contacts (pairs closer than 8 Å and separated by more than four residues in sequence — i.e. tertiary, not local, contacts), and the bounding-box dimensions. Together they distinguish compact globular folds from extended fibres or disordered chains.

Q: How confident is the AlphaFold model at each residue?
A: For AlphaFold models, the B-factor field carries pLDDT — the model's own estimate of local accuracy on a 0–100 scale. Regions with pLDDT<50 should be treated as essentially unmodeled; they often correspond to intrinsically disordered segments.

Q: What family and function is it annotated with?
A: Functional annotations link the protein to curated databases. InterPro entries identify conserved domains and families by matching the sequence against member-database signatures (Pfam, PROSITE, CDD, …). Gene Ontology (GO) terms describe molecular function, biological process, and cellular component in a controlled vocabulary. CATH places the structure in a hierarchical fold classification (Class/Architecture/Topology/Homologous-superfamily). The organism is the source species.

Q: What known structures does this most resemble?
A: Nearest PDB neighbors are the top structural matches found by Foldseek when searching this structure against the entire Protein Data Bank. Each hit reports a TM-score (0 to 1; >0.5 almost always implies the same fold) and an E-value. These are *structural* homologs — they may share no detectable sequence similarity.

Q: Which residues are buried vs exposed?
A: Solvent-accessible surface area (SASA) is the area in Å² traced out by the centre of a 1.4 Å probe sphere (a water molecule) rolled over the protein's van der Waals surface (Shrake–Rupley / Lee–Richards construction). Buried residues have near-zero SASA; fully exposed residues can exceed 200 Å². The total SASA scales roughly with the number of surface residues.

Q: What are the backbone torsion angles?
A: φ (phi) and ψ (psi) are the two rotatable backbone dihedrals per residue: φ is the C(i-1)–N–Cα–C torsion, ψ is the N–Cα–C–N(i+1) torsion, both in degrees on (−180°, 180°]. α-helical residues cluster near (−60°, −45°); β-strand residues near (−120°, +130°). A Ramachandran plot is simply a scatter of (φ, ψ) for every residue.

Q: Are the domains correctly placed relative to each other?
A: Predicted aligned error is AlphaFold's pairwise confidence. Unlike pLDDT (per-residue), PAE is per-residue-pair and captures whether two parts of the structure are correctly placed relative to each other. Units are ångströms of expected positional error.

Q: What if only a Cα trace is available?
A: P-SEA three-state annotation labels each residue as helix, strand, or coil based purely on the geometry of the Cα trace. It serves as a fallback when the full backbone (and thus DSSP) is unavailable.

Q: What is the amino-acid chain?
A: This is the polypeptide sequence — one letter per residue,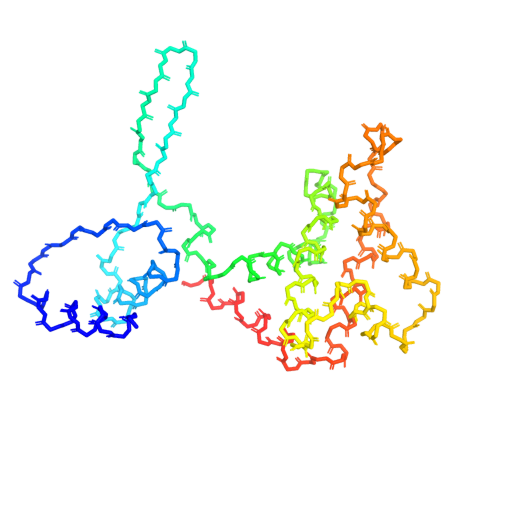 N-terminus first. Length ranges from a few dozen residues for small domains to over a thousand for large multi-domain proteins.

Q: What do the rendered images show?
A: The six renders are orthographic views along the three Cartesian axes in both directions. Representation (cartoon, sticks, or surface) and color scheme (sequence-rainbow or by-chain) vary across proteins so the training set covers all the common visualization conventions.

Q: What do the diagnostic plots show?
A: Plot images: a contact map (which residues are close in 3D, as an N×N binary image), a Ramachandran scatter (backbone torsion angles, revealing secondary-structure composition at a glance), and — for AlphaFold structures — a PAE heatmap (pairwise prediction confidence).

Q: How mobile is each atom in the crystal?
A: B-factor (Debye–Waller factor) reflects atomic displacement in the crystal lattice. It is an experimental observable (units Å²), not a prediction; low values mean the atom is pinned down, high values mean it moves or is heterogeneous across the crystal.

Q: Where is each backbone atom in 3D?
A: The mmCIF table is the protein's shape written out atom by atom. For each backbone N, Cα, C, and carbonyl O, it records an (x, y, z) coordinate triple in Å plus the residue type, chain letter, and residue number.